Protein AF-0000000067929450 (afdb_homodimer)

Radius of gyration: 19.03 Å; Cα contacts (8 Å, |Δi|>4): 480; chains: 2; bounding box: 43×63×46 Å

Secondary structure (DSSP, 8-state):
---HHHHHHHHHHHHHHHHHHHHHHHHHHHIIIIIT---HHHHHHHHHHHHHHHHHHHHHHTSTT-S----HHHHHIIIIIIIHHH--SHHHHHHHHHHHHTT-HHHHHHHHHHHHHHHHHHHHHHHHHHHHHHHS----/---HHHHHHHHHHHHHHHHHHHHHHHHHHHIIIIIT---HHHHHHHHHHHHHHHHHHHHHHTSTT-S----HHHHHIIIIIIIHHH--HHHHHHHHHHHHHTT-HHHHHHHHHHHHHHHHHHHHHHHHHHHHHHHS----

Foldseek 3Di:
DPPPVNVVLQVCLQAVLLVQQQVVLVVLQCCCCVVVVDDSLVSQLVLLQVLLLQQLLLCLQCDPLHPDPDDSSNNSSNNNHNSVNNHDDVVLVVVLVVCVVVVNNVVSVVSNCCSVVSSVVSNVVSNVVNVVVSPPPPPD/DPPPVNVVLQVCLQAVLLVQQQVVLVVLQCCCCVVVVDDSLVSQLVLLQVLLLQQLLLCLQCDPLHPDPDDSSNNSSNNNHNSVNNHDDVVLVVVLVVCVVVVNNVVSVVSNCCSVVSSVVSNVVSNVVNVVVSPPPPPD

InterPro domains:
  IPR003691 Fluoride-specific ion channel FluC [MF_00454] (11-131)
  IPR003691 Fluoride-specific ion channel FluC [PF02537] (12-127)

Nearest PDB structures (foldseek):
  7kka-assembly1_B  TM=8.902E-01  e=7.478E-06  Escherichia coli
  6b2b-assembly1_B  TM=8.899E-01  e=1.166E-05  Escherichia coli
  7kk9-assembly1_A  TM=9.148E-01  e=3.450E-05  Escherichia coli
  6b2a-assembly1_B  TM=8.888E-01  e=3.126E-05  Escherichia coli
  5kom-assembly1_A  TM=8.713E-01  e=6.550E-05  Escherichia coli

pLDDT: mean 94.72, std 8.86, range [45.22, 98.94]

Sequence (280 aa):
MVDRQTAMRLYLAVGCGAAVGSLTRFLSGYVIVSLLGLNALWSTAFVNVVGSWVIMAFATMTGPDGRLMVSQAARNFVMAGFCGGLTTFSAMSLDTFLLLFQGDWPLAATYLISVVGLSLAAAWLGYLMASRLNRLPVERMVDRQTAMRLYLAVGCGAAVGSLTRFLSGYVIVSLLGLNALWSTAFVNVVGSWVIMAFATMTGPDGRLMVSQAARNFVMAGFCGGLTTFSAMSLDTFLLLFQGDWPLAATYLISVVGLSLAAAWLGYLMASRLNRLPVER

Solvent-accessible surface area (backbone atoms only — not comparable to full-atom values): 12926 Å² total; per-residue (Å²): 125,83,50,70,66,60,49,50,46,38,51,48,24,22,21,51,19,3,18,54,15,19,45,50,37,51,49,43,34,46,45,36,29,72,73,68,68,41,61,61,62,54,30,54,39,48,33,25,24,53,21,11,18,52,40,29,20,50,50,48,25,52,36,97,83,27,76,45,87,71,55,71,38,57,48,34,16,46,44,58,1,21,26,17,9,28,3,38,34,22,61,52,46,46,46,37,49,54,32,43,74,72,66,37,53,70,59,22,50,50,50,52,50,46,41,55,48,50,15,45,52,29,21,50,49,17,36,54,55,28,52,55,57,47,68,46,80,72,81,120,124,82,50,69,68,61,51,50,46,39,52,49,25,22,22,51,20,3,18,53,15,18,45,50,38,51,48,43,35,46,46,36,31,74,72,66,68,40,60,61,62,56,30,53,39,48,32,26,24,53,21,11,18,50,40,30,20,50,50,47,26,52,35,96,84,28,77,46,88,70,54,70,39,58,50,33,16,47,45,59,1,21,26,18,10,27,3,36,35,21,61,52,44,47,45,36,47,54,32,43,72,71,67,37,55,70,58,21,50,51,50,52,52,45,42,54,50,49,15,46,52,29,21,50,51,18,36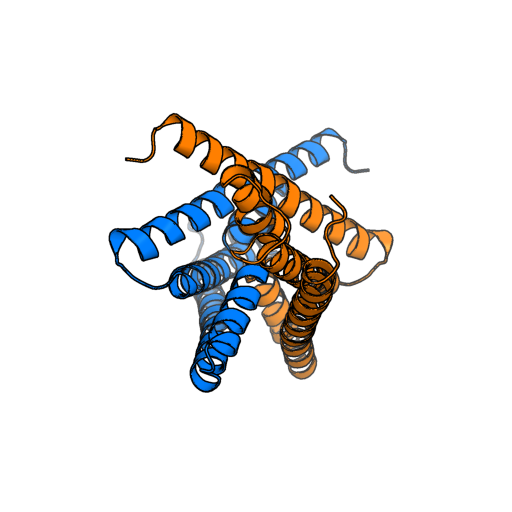,54,55,27,52,55,58,49,66,47,79,73,82,120

Organism: Mesorhizobium plurifarium (NCBI:txid69974)

Structure (mmCIF, N/CA/C/O backbone):
data_AF-0000000067929450-model_v1
#
loop_
_entity.id
_entity.type
_entity.pdbx_description
1 polymer 'Fluoride-specific ion channel FluC'
#
loop_
_atom_site.group_PDB
_atom_site.id
_atom_site.type_symbol
_atom_site.label_atom_id
_atom_site.label_alt_id
_atom_site.label_comp_id
_atom_site.label_asym_id
_atom_site.label_entity_id
_atom_site.label_seq_id
_atom_site.pdbx_PDB_ins_code
_atom_site.Cartn_x
_atom_site.Cartn_y
_atom_site.Cartn_z
_atom_site.occupancy
_atom_site.B_iso_or_equiv
_atom_site.auth_seq_id
_atom_site.auth_comp_id
_atom_site.auth_asym_id
_atom_site.auth_atom_id
_atom_site.pdbx_PDB_model_num
ATOM 1 N N . MET A 1 1 ? 21.547 12.203 18.219 1 47.47 1 MET A N 1
ATOM 2 C CA . MET A 1 1 ? 21.5 10.742 18.344 1 47.47 1 MET A CA 1
ATOM 3 C C . MET A 1 1 ? 20.156 10.297 18.906 1 47.47 1 MET A C 1
ATOM 5 O O . MET A 1 1 ? 19.781 10.695 20.016 1 47.47 1 MET A O 1
ATOM 9 N N . VAL A 1 2 ? 19.297 9.969 18.031 1 62.56 2 VAL A N 1
ATOM 10 C CA . VAL A 1 2 ? 18.016 9.617 18.625 1 62.56 2 VAL A CA 1
ATOM 11 C C . VAL A 1 2 ? 18.234 8.539 19.703 1 62.56 2 VAL A C 1
ATOM 13 O O . VAL A 1 2 ? 18.922 7.547 19.453 1 62.56 2 VAL A O 1
ATOM 16 N N . ASP A 1 3 ? 17.891 8.945 20.844 1 81.56 3 ASP A N 1
ATOM 17 C CA . ASP A 1 3 ? 18.062 8.023 21.953 1 81.56 3 ASP A CA 1
ATOM 18 C C . ASP A 1 3 ? 17.375 6.688 21.672 1 81.56 3 ASP A C 1
ATOM 20 O O . ASP A 1 3 ? 16.391 6.637 20.922 1 81.56 3 ASP A O 1
ATOM 24 N N . ARG A 1 4 ? 18 5.66 21.984 1 86.5 4 ARG A N 1
ATOM 25 C CA . ARG A 1 4 ? 17.609 4.281 21.734 1 86.5 4 ARG A CA 1
ATOM 26 C C . ARG A 1 4 ? 16.141 4.059 22.094 1 86.5 4 ARG A C 1
ATOM 28 O O . ARG A 1 4 ? 15.438 3.311 21.406 1 86.5 4 ARG A O 1
ATOM 35 N N . GLN A 1 5 ? 15.648 4.668 23.156 1 87.94 5 GLN A N 1
ATOM 36 C CA . GLN A 1 5 ? 14.273 4.484 23.625 1 87.94 5 GLN A CA 1
ATOM 37 C C . GLN A 1 5 ? 13.281 5.109 22.641 1 87.94 5 GLN A C 1
ATOM 39 O O . GLN A 1 5 ? 12.227 4.539 22.375 1 87.94 5 GLN A O 1
ATOM 44 N N . THR A 1 6 ? 13.602 6.281 22.172 1 86.31 6 THR A N 1
ATOM 45 C CA . THR A 1 6 ? 12.758 6.965 21.203 1 86.31 6 THR A CA 1
ATOM 46 C C . THR A 1 6 ? 12.688 6.172 19.906 1 86.31 6 THR A C 1
ATOM 48 O O . THR A 1 6 ? 11.609 6.047 19.312 1 86.31 6 THR A O 1
ATOM 51 N N . ALA A 1 7 ? 13.781 5.582 19.547 1 89.62 7 ALA A N 1
ATOM 52 C CA . ALA A 1 7 ? 13.828 4.773 18.328 1 89.62 7 ALA A CA 1
ATOM 53 C C . ALA A 1 7 ? 12.953 3.529 18.469 1 89.62 7 ALA A C 1
ATOM 55 O O . ALA A 1 7 ? 12.219 3.174 17.531 1 89.62 7 ALA A O 1
ATOM 56 N N . MET A 1 8 ? 13.062 2.906 19.594 1 92.75 8 MET A N 1
ATOM 57 C CA . MET A 1 8 ? 12.266 1.703 19.828 1 92.75 8 MET A CA 1
ATOM 58 C C . MET A 1 8 ? 10.781 2.021 19.812 1 92.75 8 MET A C 1
ATOM 60 O O . MET A 1 8 ? 9.984 1.247 19.281 1 92.75 8 MET A O 1
ATOM 64 N N . ARG A 1 9 ? 10.43 3.133 20.391 1 94.94 9 ARG A N 1
ATOM 65 C CA . ARG A 1 9 ? 9.023 3.541 20.391 1 94.94 9 ARG A CA 1
ATOM 66 C C . ARG A 1 9 ? 8.531 3.789 18.969 1 94.94 9 ARG A C 1
ATOM 68 O O . ARG A 1 9 ? 7.387 3.461 18.641 1 94.94 9 ARG A O 1
ATOM 75 N N . LEU A 1 10 ? 9.352 4.32 18.188 1 95.75 10 LEU A N 1
ATOM 76 C CA . LEU A 1 10 ? 9.008 4.598 16.797 1 95.75 10 LEU A CA 1
ATOM 77 C C . LEU A 1 10 ? 8.82 3.303 16.016 1 95.75 10 LEU A C 1
ATOM 79 O O . LEU A 1 10 ? 7.836 3.148 15.289 1 95.75 10 LEU A O 1
ATOM 83 N N . TYR A 1 11 ? 9.695 2.369 16.234 1 97.19 11 TYR A N 1
ATOM 84 C CA . TYR A 1 11 ? 9.617 1.095 15.523 1 97.19 11 TYR A CA 1
ATOM 85 C C . TYR A 1 11 ? 8.391 0.308 15.953 1 97.19 11 TYR A C 1
ATOM 87 O O . TYR A 1 11 ? 7.715 -0.31 15.125 1 97.19 11 TYR A O 1
ATOM 95 N N . LEU A 1 12 ? 8.148 0.376 17.219 1 97.88 12 LEU A N 1
ATOM 96 C CA . LEU A 1 12 ? 6.977 -0.32 17.734 1 97.88 12 LEU A CA 1
ATOM 97 C C . LEU A 1 12 ? 5.695 0.322 17.219 1 97.88 12 LEU A C 1
ATOM 99 O O . LEU A 1 12 ? 4.73 -0.378 16.906 1 97.88 12 LEU A O 1
ATOM 103 N N . ALA A 1 13 ? 5.648 1.604 17.172 1 98.44 13 ALA A N 1
ATOM 104 C CA . ALA A 1 13 ? 4.484 2.318 16.656 1 98.44 13 ALA A CA 1
ATOM 105 C C . ALA A 1 13 ? 4.223 1.96 15.195 1 98.44 13 ALA A C 1
ATOM 107 O O . ALA A 1 13 ? 3.09 1.649 14.82 1 98.44 13 ALA A O 1
ATOM 108 N N . VAL A 1 14 ? 5.289 1.931 14.398 1 98.62 14 VAL A N 1
ATOM 109 C CA . VAL A 1 14 ? 5.172 1.622 12.984 1 98.62 14 VAL A CA 1
ATOM 110 C C . VAL A 1 14 ? 4.719 0.176 12.805 1 98.62 14 VAL A C 1
ATOM 112 O O . VAL A 1 14 ? 3.773 -0.097 12.055 1 98.62 14 VAL A O 1
ATOM 115 N N . GLY A 1 15 ? 5.383 -0.716 13.523 1 98.69 15 GLY A N 1
ATOM 116 C CA . GLY A 1 15 ? 5.039 -2.125 13.406 1 98.69 15 GLY A CA 1
ATOM 117 C C . GLY A 1 15 ? 3.625 -2.434 13.859 1 98.69 15 GLY A C 1
ATOM 118 O O . GLY A 1 15 ? 2.9 -3.172 13.188 1 98.69 15 GLY A O 1
ATOM 119 N N . CYS A 1 16 ? 3.207 -1.905 14.984 1 98.56 16 CYS A N 1
ATOM 120 C CA . CYS A 1 16 ? 1.866 -2.127 15.516 1 98.56 16 CYS A CA 1
ATOM 121 C C . CYS A 1 16 ? 0.812 -1.51 14.602 1 98.56 16 CYS A C 1
ATOM 123 O O . CYS A 1 16 ? -0.208 -2.137 14.312 1 98.56 16 CYS A O 1
ATOM 125 N N . GLY A 1 17 ? 1.046 -0.304 14.195 1 98.81 17 GLY A N 1
ATOM 126 C CA . GLY A 1 17 ? 0.133 0.32 13.25 1 98.81 17 GLY A CA 1
ATOM 127 C C . GLY A 1 17 ? -0.046 -0.482 11.977 1 98.81 17 GLY A C 1
ATOM 128 O O . GLY A 1 17 ? -1.168 -0.644 11.492 1 98.81 17 GLY A O 1
ATOM 129 N N . ALA A 1 18 ? 1.038 -0.958 11.531 1 98.81 18 ALA A N 1
ATOM 130 C CA . ALA A 1 18 ? 1.011 -1.728 10.297 1 98.81 18 ALA A CA 1
ATOM 131 C C . ALA A 1 18 ? 0.228 -3.025 10.469 1 98.81 18 ALA A C 1
ATOM 133 O O . ALA A 1 18 ? -0.498 -3.447 9.57 1 98.81 18 ALA A O 1
ATOM 134 N N . ALA A 1 19 ? 0.458 -3.656 11.602 1 98.75 19 ALA A N 1
ATOM 135 C CA . ALA A 1 19 ? -0.291 -4.875 11.891 1 98.75 19 ALA A CA 1
ATOM 136 C C . ALA A 1 19 ? -1.793 -4.605 11.914 1 98.75 19 ALA A C 1
ATOM 138 O O . ALA A 1 19 ? -2.572 -5.336 11.305 1 98.75 19 ALA A O 1
ATOM 139 N N . VAL A 1 20 ? -2.199 -3.594 12.531 1 98.81 20 VAL A N 1
ATOM 140 C CA . VAL A 1 20 ? -3.611 -3.234 12.625 1 98.81 20 VAL A CA 1
ATOM 141 C C . VAL A 1 20 ? -4.145 -2.889 11.234 1 98.81 20 VAL A C 1
ATOM 143 O O . VAL A 1 20 ? -5.215 -3.357 10.836 1 98.81 20 VAL A O 1
ATOM 146 N N . GLY A 1 21 ? -3.4 -2.057 10.5 1 98.88 21 GLY A N 1
ATOM 147 C CA . GLY A 1 21 ? -3.807 -1.683 9.156 1 98.88 21 GLY A CA 1
ATOM 148 C C . GLY A 1 21 ? -3.947 -2.871 8.219 1 98.88 21 GLY A C 1
ATOM 149 O O . GLY A 1 21 ? -4.941 -2.988 7.5 1 98.88 21 GLY A O 1
ATOM 150 N N . SER A 1 22 ? -2.984 -3.721 8.289 1 98.81 22 SER A N 1
ATOM 151 C CA . SER A 1 22 ? -2.982 -4.875 7.398 1 98.81 22 SER A CA 1
ATOM 152 C C . SER A 1 22 ? -4.098 -5.852 7.75 1 98.81 22 SER A C 1
ATOM 154 O O . SER A 1 22 ? -4.684 -6.48 6.867 1 98.81 22 SER A O 1
ATOM 156 N N . LEU A 1 23 ? -4.332 -6.059 9.016 1 98.62 23 LEU A N 1
ATOM 157 C CA . LEU A 1 23 ? -5.422 -6.93 9.438 1 98.62 23 LEU A CA 1
ATOM 158 C C . LEU A 1 23 ? -6.773 -6.344 9.031 1 98.62 23 LEU A C 1
ATOM 160 O O . LEU A 1 23 ? -7.691 -7.082 8.672 1 98.62 23 LEU A O 1
ATOM 164 N N . THR A 1 24 ? -6.926 -5.031 9.102 1 98.69 24 THR A N 1
ATOM 165 C CA . THR A 1 24 ? -8.133 -4.371 8.609 1 98.69 24 THR A CA 1
ATOM 166 C C . THR A 1 24 ? -8.305 -4.602 7.113 1 98.69 24 THR A C 1
ATOM 168 O O . THR A 1 24 ? -9.406 -4.898 6.645 1 98.69 24 THR A O 1
ATOM 171 N N . ARG A 1 25 ? -7.223 -4.434 6.395 1 98.62 25 ARG A N 1
ATOM 172 C CA . ARG A 1 25 ? -7.254 -4.719 4.965 1 98.62 25 ARG A CA 1
ATOM 173 C C . ARG A 1 25 ? -7.664 -6.164 4.703 1 98.62 25 ARG A C 1
ATOM 175 O O . ARG A 1 25 ? -8.516 -6.43 3.848 1 98.62 25 ARG A O 1
ATOM 182 N N . PHE A 1 26 ? -7.086 -7.051 5.469 1 97.25 26 PHE A N 1
ATOM 183 C CA . PHE A 1 26 ? -7.371 -8.477 5.309 1 97.25 26 PHE A CA 1
ATOM 184 C C . PHE A 1 26 ? -8.836 -8.766 5.598 1 97.25 26 PHE A C 1
ATOM 186 O O . PHE A 1 26 ? -9.484 -9.5 4.852 1 97.25 26 PHE A O 1
ATOM 193 N N . LEU A 1 27 ? -9.336 -8.203 6.605 1 96.5 27 LEU A N 1
ATOM 194 C CA . LEU A 1 27 ? -10.727 -8.398 6.984 1 96.5 27 LEU A CA 1
ATOM 195 C C . LEU A 1 27 ? -11.664 -7.758 5.961 1 96.5 27 LEU A C 1
ATOM 197 O O . LEU A 1 27 ? -12.742 -8.281 5.684 1 96.5 27 LEU A O 1
ATOM 201 N N . SER A 1 28 ? -11.297 -6.578 5.434 1 97.31 28 SER A N 1
ATOM 202 C CA . SER A 1 28 ? -12.07 -5.965 4.359 1 97.31 28 SER A CA 1
ATOM 203 C C . SER A 1 28 ? -12.188 -6.898 3.16 1 97.31 28 SER A C 1
ATOM 205 O O . SER A 1 28 ? -13.25 -6.984 2.539 1 97.31 28 SER A O 1
ATOM 207 N N . GLY A 1 29 ? -11.078 -7.559 2.844 1 96.06 29 GLY A N 1
ATOM 208 C CA . GLY A 1 29 ? -11.109 -8.539 1.771 1 96.06 29 GLY A CA 1
ATOM 209 C C . GLY A 1 29 ? -12.07 -9.68 2.035 1 96.06 29 GLY A C 1
ATOM 210 O O . GLY A 1 29 ? -12.82 -10.094 1.144 1 96.06 29 GLY A O 1
ATOM 211 N N . TYR A 1 30 ? -12.008 -10.102 3.287 1 92.31 30 TYR A N 1
ATOM 212 C CA . TYR A 1 30 ? -12.914 -11.18 3.67 1 92.31 30 TYR A CA 1
ATOM 213 C C . TYR A 1 30 ? -14.367 -10.75 3.535 1 92.31 30 TYR A C 1
ATOM 215 O O . TYR A 1 30 ? -15.195 -11.484 2.992 1 92.31 30 TYR A O 1
ATOM 223 N N . VAL A 1 31 ? -14.734 -9.57 3.971 1 94.69 31 VAL A N 1
ATOM 224 C CA . VAL A 1 31 ? -16.109 -9.062 3.939 1 94.69 31 VAL A CA 1
ATOM 225 C C . VAL A 1 31 ? -16.547 -8.867 2.49 1 94.69 31 VAL A C 1
ATOM 227 O O . VAL A 1 31 ? -17.609 -9.328 2.094 1 94.69 31 VAL A O 1
ATOM 230 N N . ILE A 1 32 ? -15.773 -8.328 1.701 1 95.69 32 ILE A N 1
ATOM 231 C CA . ILE A 1 32 ? -16.141 -7.957 0.338 1 95.69 32 ILE A CA 1
ATOM 232 C C . ILE A 1 32 ? -16.25 -9.211 -0.526 1 95.69 32 ILE A C 1
ATOM 234 O O . ILE A 1 32 ? -17.188 -9.336 -1.322 1 95.69 32 ILE A O 1
ATOM 238 N N . VAL A 1 33 ? -15.367 -10.172 -0.319 1 93.31 33 VAL A N 1
ATOM 239 C CA . VAL A 1 33 ? -15.359 -11.367 -1.157 1 93.31 33 VAL A CA 1
ATOM 240 C C . VAL A 1 33 ? -16.359 -12.383 -0.614 1 93.31 33 VAL A C 1
ATOM 242 O O . VAL A 1 33 ? -17.25 -12.836 -1.34 1 93.31 33 VAL A O 1
ATOM 245 N N . SER A 1 34 ? -16.297 -12.711 0.663 1 92.69 34 SER A N 1
ATOM 246 C CA . SER A 1 34 ? -17.047 -13.828 1.216 1 92.69 34 SER A CA 1
ATOM 247 C C . SER A 1 34 ? -18.469 -13.398 1.585 1 92.69 34 SER A C 1
ATOM 249 O O . SER A 1 34 ? -19.422 -14.156 1.404 1 92.69 34 SER A O 1
ATOM 251 N N . LEU A 1 35 ? -18.672 -12.203 2.043 1 92.81 35 LEU A N 1
ATOM 252 C CA . LEU A 1 35 ? -20 -11.805 2.508 1 92.81 35 LEU A CA 1
ATOM 253 C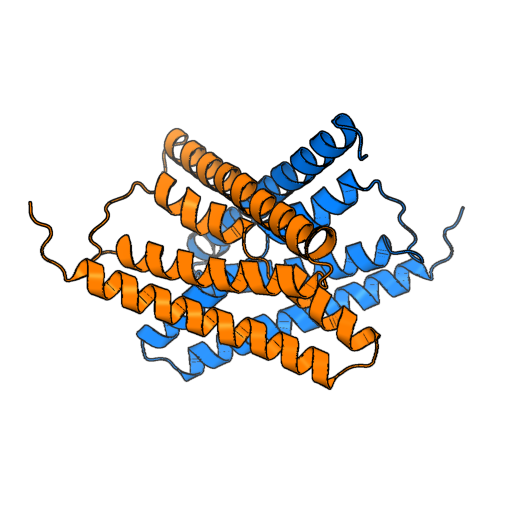 C . LEU A 1 35 ? -20.766 -11.094 1.399 1 92.81 35 LEU A C 1
ATOM 255 O O . LEU A 1 35 ? -21.969 -11.297 1.255 1 92.81 35 LEU A O 1
ATOM 259 N N . LEU A 1 36 ? -20.125 -10.336 0.584 1 94.62 36 LEU A N 1
ATOM 260 C CA . LEU A 1 36 ? -20.828 -9.57 -0.442 1 94.62 36 LEU A CA 1
ATOM 261 C C . LEU A 1 36 ? -20.719 -10.25 -1.802 1 94.62 36 LEU A C 1
ATOM 263 O O . LEU A 1 36 ? -21.406 -9.867 -2.754 1 94.62 36 LEU A O 1
ATOM 267 N N . GLY A 1 37 ? -19.797 -11.203 -1.958 1 93.69 37 GLY A N 1
ATOM 268 C CA . GLY A 1 37 ? -19.672 -11.984 -3.178 1 93.69 37 GLY A CA 1
ATOM 269 C C . GLY A 1 37 ? -19.031 -11.211 -4.312 1 93.69 37 GLY A C 1
ATOM 270 O O . GLY A 1 37 ? -19.312 -11.477 -5.484 1 93.69 37 GLY A O 1
ATOM 271 N N . LEU A 1 38 ? -18.203 -10.172 -3.939 1 93.56 38 LEU A N 1
ATOM 272 C CA . LEU A 1 38 ? -17.531 -9.352 -4.941 1 93.56 38 LEU A CA 1
ATOM 273 C C . LEU A 1 38 ? -16.109 -9.82 -5.176 1 93.56 38 LEU A C 1
ATOM 275 O O . LEU A 1 38 ? -15.57 -10.609 -4.391 1 93.56 38 LEU A O 1
ATOM 279 N N . ASN A 1 39 ? -15.562 -9.359 -6.227 1 93.19 39 ASN A N 1
ATOM 280 C CA . ASN A 1 39 ? -14.18 -9.68 -6.539 1 93.19 39 ASN A CA 1
ATOM 281 C C . ASN A 1 39 ? -13.211 -9 -5.57 1 93.19 39 ASN A C 1
ATOM 283 O O . ASN A 1 39 ? -13.5 -7.914 -5.062 1 93.19 39 ASN A O 1
ATOM 287 N N . ALA A 1 40 ? -12.07 -9.648 -5.391 1 93.62 40 ALA A N 1
ATOM 288 C CA . ALA A 1 40 ? -11.062 -9.164 -4.453 1 93.62 40 ALA A CA 1
ATOM 289 C C . ALA A 1 40 ? -10.531 -7.797 -4.875 1 93.62 40 ALA A C 1
ATOM 291 O O . ALA A 1 40 ? -10.055 -7.023 -4.039 1 93.62 40 ALA A O 1
ATOM 292 N N . LEU A 1 41 ? -10.562 -7.492 -6.195 1 96.5 41 LEU A N 1
ATOM 293 C CA . LEU A 1 41 ? -10.031 -6.223 -6.684 1 96.5 41 LEU A CA 1
ATOM 294 C C . LEU A 1 41 ? -10.812 -5.051 -6.098 1 96.5 41 LEU A C 1
ATOM 296 O O . LEU A 1 41 ? -10.266 -3.949 -5.957 1 96.5 41 LEU A O 1
ATOM 300 N N . TRP A 1 42 ? -12.055 -5.273 -5.668 1 96.88 42 TRP A N 1
ATOM 301 C CA . TRP A 1 42 ? -12.859 -4.227 -5.035 1 96.88 42 TRP A CA 1
ATOM 302 C C . TRP A 1 42 ? -12.344 -3.93 -3.629 1 96.88 42 TRP A C 1
ATOM 304 O O . TRP A 1 42 ? -12.438 -2.793 -3.158 1 96.88 42 TRP A O 1
ATOM 314 N N . SER A 1 43 ? -11.891 -4.98 -2.961 1 97.81 43 SER A N 1
ATOM 315 C CA . SER A 1 43 ? -11.32 -4.773 -1.634 1 97.81 43 SER A CA 1
ATOM 316 C C . SER A 1 43 ? -10.047 -3.938 -1.703 1 97.81 43 SER A C 1
ATOM 318 O O . SER A 1 43 ? -9.859 -3.02 -0.902 1 97.81 43 SER A O 1
ATOM 320 N N . THR A 1 44 ? -9.188 -4.258 -2.639 1 98.44 44 THR A N 1
ATOM 321 C CA . THR A 1 44 ? -7.957 -3.502 -2.844 1 98.44 44 THR A CA 1
ATOM 322 C C . THR A 1 44 ? -8.266 -2.041 -3.154 1 98.44 44 THR A C 1
ATOM 324 O O . THR A 1 44 ? -7.66 -1.137 -2.576 1 98.44 44 THR A O 1
ATOM 327 N N . ALA A 1 45 ? -9.227 -1.837 -4.031 1 98.56 45 ALA A N 1
ATOM 328 C CA . ALA A 1 45 ? -9.633 -0.48 -4.398 1 98.56 45 ALA A CA 1
ATOM 329 C C . ALA A 1 45 ? -10.172 0.275 -3.186 1 98.56 45 ALA A C 1
ATOM 331 O O . ALA A 1 45 ? -9.805 1.429 -2.951 1 98.56 45 ALA A O 1
ATOM 332 N N . PHE A 1 46 ? -10.953 -0.381 -2.422 1 98.69 46 PHE A N 1
ATOM 333 C CA . PHE A 1 46 ? -11.609 0.227 -1.271 1 98.69 46 PHE A CA 1
ATOM 334 C C . PHE A 1 46 ? -10.586 0.703 -0.251 1 98.69 46 PHE A C 1
ATOM 336 O O . PHE A 1 46 ? -10.617 1.855 0.185 1 98.69 46 PHE A O 1
ATOM 343 N N . VAL A 1 47 ? -9.641 -0.104 0.116 1 98.81 47 VAL A N 1
ATOM 344 C CA . VAL A 1 47 ? -8.703 0.238 1.183 1 98.81 47 VAL A CA 1
ATOM 345 C C . VAL A 1 47 ? -7.723 1.297 0.688 1 98.81 47 VAL A C 1
ATOM 347 O O . VAL A 1 47 ? -7.27 2.141 1.464 1 98.81 47 VAL A O 1
ATOM 350 N N . ASN A 1 48 ? -7.375 1.275 -0.593 1 98.94 48 ASN A N 1
ATOM 351 C CA . ASN A 1 48 ? -6.504 2.309 -1.146 1 98.94 48 ASN A CA 1
ATOM 352 C C . ASN A 1 48 ? -7.188 3.672 -1.153 1 98.94 48 ASN A C 1
ATOM 354 O O . ASN A 1 48 ? -6.566 4.684 -0.824 1 98.94 48 ASN A O 1
ATOM 358 N N . VAL A 1 49 ? -8.469 3.672 -1.477 1 98.88 49 VAL A N 1
ATOM 359 C CA . VAL A 1 49 ? -9.234 4.914 -1.499 1 98.88 49 VAL A CA 1
ATOM 360 C C . VAL A 1 49 ? -9.391 5.449 -0.077 1 98.88 49 VAL A C 1
ATOM 362 O O . VAL A 1 49 ? -9.078 6.609 0.196 1 98.88 49 VAL A O 1
ATOM 365 N N . VAL A 1 50 ? -9.805 4.629 0.83 1 98.88 50 VAL A N 1
ATOM 366 C CA . VAL A 1 50 ? -10.039 5.027 2.213 1 98.88 50 VAL A CA 1
ATOM 367 C C . VAL A 1 50 ? -8.727 5.449 2.863 1 98.88 50 VAL A C 1
ATOM 369 O O . VAL A 1 50 ? -8.672 6.465 3.562 1 98.88 50 VAL A O 1
ATOM 372 N N . GLY A 1 51 ? -7.68 4.648 2.639 1 98.88 51 GLY A N 1
ATOM 373 C CA . GLY A 1 51 ? -6.383 4.961 3.217 1 98.88 51 GLY A CA 1
ATOM 374 C C . GLY A 1 51 ? -5.809 6.273 2.721 1 98.88 51 GLY A C 1
ATOM 375 O O . GLY A 1 51 ? -5.16 7 3.477 1 98.88 51 GLY A O 1
ATOM 376 N N . SER A 1 52 ? -6.039 6.609 1.469 1 98.94 52 SER A N 1
ATOM 377 C CA . SER A 1 52 ? -5.562 7.871 0.915 1 98.94 52 SER A CA 1
ATOM 378 C C . SER A 1 52 ? -6.309 9.055 1.521 1 98.94 52 SER A C 1
ATOM 380 O O . SER A 1 52 ? -5.719 10.109 1.757 1 98.94 52 SER A O 1
ATOM 382 N N . TRP A 1 53 ? -7.586 8.859 1.767 1 98.94 53 TRP A N 1
ATOM 383 C CA . TRP A 1 53 ? -8.367 9.883 2.453 1 98.94 53 TRP A CA 1
ATOM 384 C C . TRP A 1 53 ? -7.844 10.109 3.867 1 98.94 53 TRP A C 1
ATOM 386 O O . TRP A 1 53 ? -7.609 11.25 4.273 1 98.94 53 TRP A O 1
ATOM 396 N N . VAL A 1 54 ? -7.637 9.062 4.641 1 98.88 54 VAL A N 1
ATOM 397 C CA . VAL A 1 54 ? -7.238 9.125 6.043 1 98.88 54 VAL A CA 1
ATOM 398 C C . VAL A 1 54 ? -5.863 9.773 6.164 1 98.88 54 VAL A C 1
ATOM 400 O O . VAL A 1 54 ? -5.656 10.656 7 1 98.88 54 VAL A O 1
ATOM 403 N N . ILE A 1 55 ? -4.926 9.344 5.312 1 98.81 55 ILE A N 1
ATOM 404 C CA . ILE A 1 55 ? -3.557 9.82 5.48 1 98.81 55 ILE A CA 1
ATOM 405 C C . ILE A 1 55 ? -3.488 11.312 5.188 1 98.81 55 ILE A C 1
ATOM 407 O O . ILE A 1 55 ? -2.777 12.055 5.867 1 98.81 55 ILE A O 1
ATOM 411 N N . MET A 1 56 ? -4.215 11.711 4.113 1 98.81 56 MET A N 1
ATOM 412 C CA . MET A 1 56 ? -4.16 13.125 3.748 1 98.81 56 MET A CA 1
ATOM 413 C C . MET A 1 56 ? -4.844 13.984 4.809 1 98.81 56 MET A C 1
ATOM 415 O O . MET A 1 56 ? -4.344 15.055 5.156 1 98.81 56 MET A O 1
ATOM 419 N N . ALA A 1 57 ? -5.949 13.547 5.355 1 98.62 57 ALA A N 1
ATOM 420 C CA . ALA A 1 57 ? -6.641 14.273 6.418 1 98.62 57 ALA A CA 1
ATOM 421 C C . ALA A 1 57 ? -5.762 14.383 7.66 1 98.62 57 ALA A C 1
ATOM 423 O O . ALA A 1 57 ? -5.621 15.469 8.227 1 98.62 57 ALA A O 1
ATOM 424 N N . PHE A 1 58 ? -5.168 13.305 8.047 1 98.62 58 PHE A N 1
ATOM 425 C CA . PHE A 1 58 ? -4.355 13.281 9.258 1 98.62 58 PHE A CA 1
ATOM 426 C C . PHE A 1 58 ? -3.088 14.102 9.07 1 98.62 58 PHE A C 1
ATOM 428 O O . PHE A 1 58 ? -2.676 14.828 9.984 1 98.62 58 PHE A O 1
ATOM 435 N N . ALA A 1 59 ? -2.41 13.961 7.926 1 97.75 59 ALA A N 1
ATOM 436 C CA . ALA A 1 59 ? -1.22 14.758 7.625 1 97.75 59 ALA A CA 1
ATOM 437 C C . ALA A 1 59 ? -1.525 16.25 7.688 1 97.75 59 ALA A C 1
ATOM 439 O O . ALA A 1 59 ? -0.73 17.031 8.219 1 97.75 59 ALA A O 1
ATOM 440 N N . THR A 1 60 ? -2.697 16.562 7.105 1 97.25 60 THR A N 1
ATOM 441 C CA . THR A 1 60 ? -3.098 17.969 7.086 1 97.25 60 THR A CA 1
ATOM 442 C C . THR A 1 60 ? -3.379 18.469 8.5 1 97.25 60 THR A C 1
ATOM 444 O O . THR A 1 60 ? -2.965 19.578 8.867 1 97.25 60 THR A O 1
ATOM 447 N N . MET A 1 61 ? -4.027 17.688 9.352 1 97.25 61 MET A N 1
ATOM 448 C CA . MET A 1 61 ? -4.418 18.094 10.703 1 97.25 61 MET A CA 1
ATOM 449 C C . MET A 1 61 ? -3.207 18.125 11.625 1 97.25 61 MET A C 1
ATOM 451 O O . MET A 1 61 ? -3.213 18.844 12.633 1 97.25 61 MET A O 1
ATOM 455 N N . THR A 1 62 ? -2.15 17.375 11.336 1 96.5 62 THR A N 1
ATOM 456 C CA . THR A 1 62 ? -1.016 17.266 12.242 1 96.5 62 THR A CA 1
ATOM 457 C C . THR A 1 62 ? 0.206 17.984 11.68 1 96.5 62 THR A C 1
ATOM 459 O O . THR A 1 62 ? 1.313 17.844 12.203 1 96.5 62 THR A O 1
ATOM 462 N N . GLY A 1 63 ? 0.053 18.672 10.508 1 92.44 63 GLY A N 1
ATOM 463 C CA . GLY A 1 63 ? 1.128 19.469 9.922 1 92.44 63 GLY A CA 1
ATOM 464 C C . GLY A 1 63 ? 1.459 20.703 10.719 1 92.44 63 GLY A C 1
ATOM 465 O O . GLY A 1 63 ? 0.896 20.922 11.797 1 92.44 63 GLY A O 1
ATOM 466 N N . PRO A 1 64 ? 2.457 21.484 10.328 1 86.44 64 PRO A N 1
ATOM 467 C CA . PRO A 1 64 ? 2.912 22.672 11.062 1 86.44 64 PRO A CA 1
ATOM 468 C C . PRO A 1 64 ? 1.778 23.641 11.383 1 86.44 64 PRO A C 1
ATOM 470 O O . PRO A 1 64 ? 1.763 24.25 12.461 1 86.44 64 PRO A O 1
ATOM 473 N N . ASP A 1 65 ? 0.776 23.812 10.555 1 84.69 65 ASP A N 1
ATOM 474 C CA . ASP A 1 65 ? -0.326 24.75 10.75 1 84.69 65 ASP A CA 1
ATOM 475 C C . ASP A 1 65 ? -1.593 24.016 11.195 1 84.69 65 ASP A C 1
ATOM 477 O O . ASP A 1 65 ? -2.688 24.594 11.148 1 84.69 65 ASP A O 1
ATOM 481 N N . GLY A 1 66 ? -1.409 22.766 11.594 1 89.12 66 GLY A N 1
ATOM 482 C CA . GLY A 1 66 ? -2.568 21.969 11.945 1 89.12 66 GLY A CA 1
ATOM 483 C C . GLY A 1 66 ? -2.992 22.141 13.391 1 89.12 66 GLY A C 1
ATOM 484 O O . GLY A 1 66 ? -2.215 22.625 14.219 1 89.12 66 GLY A O 1
ATOM 485 N N . ARG A 1 67 ? -4.164 21.703 13.711 1 91.31 67 ARG A N 1
ATOM 486 C CA . ARG A 1 67 ? -4.738 21.922 15.031 1 91.31 67 ARG A CA 1
ATOM 487 C C . ARG A 1 67 ? -4.367 20.797 15.992 1 91.31 67 ARG A C 1
ATOM 489 O O . ARG A 1 67 ? -4.504 20.938 17.203 1 91.31 67 ARG A O 1
ATOM 496 N N . LEU A 1 68 ? -3.957 19.672 15.438 1 92.38 68 LEU A N 1
ATOM 497 C CA . LEU A 1 68 ? -3.645 18.5 16.266 1 92.38 68 LEU A CA 1
ATOM 498 C C . LEU A 1 68 ? -2.139 18.375 16.469 1 92.38 68 LEU A C 1
ATOM 500 O O . LEU A 1 68 ? -1.384 18.266 15.508 1 92.38 68 LEU A O 1
ATOM 504 N N . MET A 1 69 ? -1.765 18.438 17.734 1 92.44 69 MET A N 1
ATOM 505 C CA . MET A 1 69 ? -0.375 18.172 18.094 1 92.44 69 MET A CA 1
ATOM 506 C C . MET A 1 69 ? -0.213 16.75 18.609 1 92.44 69 MET A C 1
ATOM 508 O O . MET A 1 69 ? -0.78 16.391 19.641 1 92.44 69 MET A O 1
ATOM 512 N N . VAL A 1 70 ? 0.51 15.977 17.797 1 95 70 VAL A N 1
ATOM 513 C CA . VAL A 1 70 ? 0.688 14.586 18.188 1 95 70 VAL A CA 1
ATOM 514 C C . VAL A 1 70 ? 2.178 14.258 18.25 1 95 70 VAL A C 1
ATOM 516 O O . VAL A 1 70 ? 2.998 14.922 17.609 1 95 70 VAL A O 1
ATOM 519 N N . SER A 1 71 ? 2.488 13.25 19.094 1 95.06 71 SER A N 1
ATOM 520 C CA . SER A 1 71 ? 3.873 12.805 19.203 1 95.06 71 SER A CA 1
ATOM 521 C C . SER A 1 71 ? 4.352 12.18 17.891 1 95.06 71 SER A C 1
ATOM 523 O O . SER A 1 71 ? 3.537 11.789 17.047 1 95.06 71 SER A O 1
ATOM 525 N N . GLN A 1 72 ? 5.613 12.07 17.719 1 94.75 72 GLN A N 1
ATOM 526 C CA . GLN A 1 72 ? 6.199 11.43 16.547 1 94.75 72 GLN A CA 1
ATOM 527 C C . GLN A 1 72 ? 5.758 9.969 16.438 1 94.75 72 GLN A C 1
ATOM 529 O O . GLN A 1 72 ? 5.484 9.477 15.344 1 94.75 72 GLN A O 1
ATOM 534 N N . ALA A 1 73 ? 5.707 9.312 17.562 1 96.19 73 ALA A N 1
ATOM 535 C CA . ALA A 1 73 ? 5.297 7.91 17.594 1 96.19 73 ALA A CA 1
ATOM 536 C C . ALA A 1 73 ? 3.852 7.754 17.125 1 96.19 73 ALA A C 1
ATOM 538 O O . ALA A 1 73 ? 3.539 6.855 16.344 1 96.19 73 ALA A O 1
ATOM 539 N N . ALA A 1 74 ? 3.014 8.625 17.594 1 96.94 74 ALA A N 1
ATOM 540 C CA . ALA A 1 74 ? 1.604 8.562 17.219 1 96.94 74 ALA A CA 1
ATO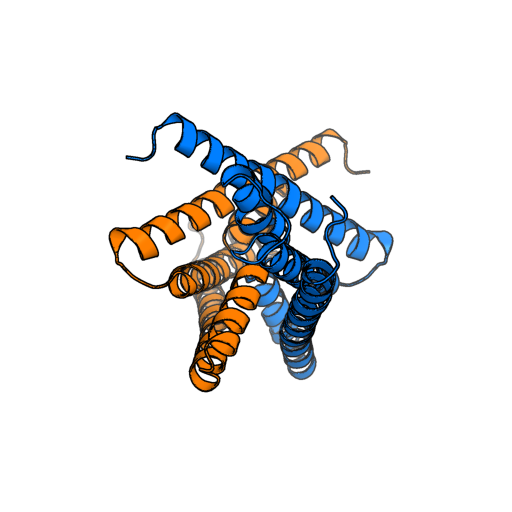M 541 C C . ALA A 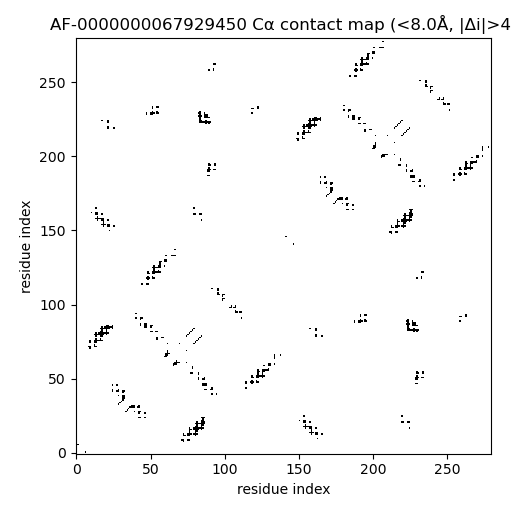1 74 ? 1.422 8.859 15.734 1 96.94 74 ALA A C 1
ATOM 543 O O . ALA A 1 74 ? 0.616 8.219 15.062 1 96.94 74 ALA A O 1
ATOM 544 N N . ARG A 1 75 ? 2.131 9.859 15.281 1 97.62 75 ARG A N 1
ATOM 545 C CA . ARG A 1 75 ? 2.045 10.219 13.867 1 97.62 75 ARG A CA 1
ATOM 546 C C . ARG A 1 75 ? 2.512 9.07 12.977 1 97.62 75 ARG A C 1
ATOM 548 O O . ARG A 1 75 ? 1.873 8.758 11.969 1 97.62 75 ARG A O 1
ATOM 555 N N . ASN A 1 76 ? 3.588 8.422 13.391 1 97.44 76 ASN A N 1
ATOM 556 C CA . ASN A 1 76 ? 4.113 7.316 12.594 1 97.44 76 ASN A CA 1
ATOM 557 C C . ASN A 1 76 ? 3.246 6.066 12.734 1 97.44 76 ASN A C 1
ATOM 559 O O . ASN A 1 76 ? 3.131 5.281 11.789 1 97.44 76 ASN A O 1
ATOM 563 N N . PHE A 1 77 ? 2.592 5.883 13.883 1 98.62 77 PHE A N 1
ATOM 564 C CA . PHE A 1 77 ? 1.627 4.801 14.031 1 98.62 77 PHE A CA 1
ATOM 565 C C . PHE A 1 77 ? 0.528 4.91 12.977 1 98.62 77 PHE A C 1
ATOM 567 O O . PHE A 1 77 ? 0.183 3.92 12.328 1 98.62 77 PHE A O 1
ATOM 574 N N . VAL A 1 78 ? 0.019 6.094 12.781 1 98.69 78 VAL A N 1
ATOM 575 C CA . VAL A 1 78 ? -1.128 6.281 11.898 1 98.69 78 VAL A CA 1
ATOM 576 C C . VAL A 1 78 ? -0.661 6.316 10.445 1 98.69 78 VAL A C 1
ATOM 578 O O . VAL A 1 78 ? -1.181 5.582 9.602 1 98.69 78 VAL A O 1
ATOM 581 N N . MET A 1 79 ? 0.355 7.133 10.117 1 98.31 79 MET A N 1
ATOM 582 C CA . MET A 1 79 ? 0.732 7.406 8.734 1 98.31 79 MET A CA 1
ATOM 583 C C . MET A 1 79 ? 1.593 6.277 8.18 1 98.31 79 MET A C 1
ATOM 585 O O . MET A 1 79 ? 1.146 5.52 7.312 1 98.31 79 MET A O 1
ATOM 589 N N . ALA A 1 80 ? 2.787 6.031 8.781 1 97.81 80 ALA A N 1
ATOM 590 C CA . ALA A 1 80 ? 3.703 5.012 8.281 1 97.81 80 ALA A CA 1
ATOM 591 C C . ALA A 1 80 ? 3.188 3.609 8.594 1 97.81 80 ALA A C 1
ATOM 593 O O . ALA A 1 80 ? 3.422 2.668 7.832 1 97.81 80 ALA A O 1
ATOM 594 N N . GLY A 1 81 ? 2.486 3.49 9.742 1 98.62 81 GLY A N 1
ATOM 595 C CA . GLY A 1 81 ? 2.006 2.191 10.188 1 98.62 81 GLY A CA 1
ATOM 596 C C . GLY A 1 81 ? 0.629 1.849 9.648 1 98.62 81 GLY A C 1
ATOM 597 O O . GLY A 1 81 ? 0.507 1.169 8.625 1 98.62 81 GLY A O 1
ATOM 598 N N . PHE A 1 82 ? -0.402 2.447 10.195 1 98.94 82 PHE A N 1
ATOM 599 C CA . PHE A 1 82 ? -1.783 2.066 9.93 1 98.94 82 PHE A CA 1
ATOM 600 C C . PHE A 1 82 ? -2.127 2.289 8.461 1 98.94 82 PHE A C 1
ATOM 602 O O . PHE A 1 82 ? -2.586 1.368 7.777 1 98.94 82 PHE A O 1
ATOM 609 N N . CYS A 1 83 ? -1.915 3.498 7.934 1 98.88 83 CYS A N 1
ATOM 610 C CA . CYS A 1 83 ? -2.242 3.781 6.539 1 98.88 83 CYS A CA 1
ATOM 611 C C . CYS A 1 83 ? -1.376 2.955 5.598 1 98.88 83 CYS A C 1
ATOM 613 O O . CYS A 1 83 ? -1.856 2.467 4.574 1 98.88 83 CYS A O 1
ATOM 615 N N . GLY A 1 84 ? -0.101 2.779 5.977 1 98.5 84 GLY A N 1
ATOM 616 C CA . GLY A 1 84 ? 0.778 1.928 5.191 1 98.5 84 GLY A CA 1
ATOM 617 C C . GLY A 1 84 ? 0.336 0.477 5.168 1 98.5 84 GLY A C 1
ATOM 618 O O . GLY A 1 84 ? 0.456 -0.196 4.141 1 98.5 84 GLY A O 1
ATOM 619 N N . GLY A 1 85 ? -0.126 -0.003 6.234 1 98.69 85 GLY A N 1
ATOM 620 C CA . GLY A 1 85 ? -0.623 -1.368 6.309 1 98.69 85 GLY A CA 1
ATOM 621 C C . GLY A 1 85 ? -1.982 -1.545 5.656 1 98.69 85 GLY A C 1
ATOM 622 O O . GLY A 1 85 ? -2.291 -2.615 5.133 1 98.69 85 GLY A O 1
ATOM 623 N N . LEU A 1 86 ? -2.752 -0.543 5.723 1 98.88 86 LEU A N 1
ATOM 624 C CA . LEU A 1 86 ? -4.102 -0.575 5.168 1 98.88 86 LEU A CA 1
ATOM 625 C C . LEU A 1 86 ? -4.062 -0.547 3.646 1 98.88 86 LEU A C 1
ATOM 627 O O . LEU A 1 86 ? -4.824 -1.26 2.988 1 98.88 86 LEU A O 1
ATOM 631 N N . THR A 1 87 ? -3.225 0.302 3.055 1 98.94 87 THR A N 1
ATOM 632 C CA . THR A 1 87 ? -3.174 0.458 1.604 1 98.94 87 THR A CA 1
ATOM 633 C C . THR A 1 87 ? -2.094 -0.436 1.002 1 98.94 87 THR A C 1
ATOM 635 O O . THR A 1 87 ? -1.2 -0.903 1.711 1 98.94 87 THR A O 1
ATOM 638 N N . THR A 1 88 ? -2.191 -0.726 -0.217 1 98.75 88 THR A N 1
ATOM 639 C CA . THR A 1 88 ? -1.231 -1.622 -0.851 1 98.75 88 THR A CA 1
ATOM 640 C C . THR A 1 88 ? -1.104 -1.313 -2.34 1 98.75 88 THR A C 1
ATOM 642 O O . THR A 1 88 ? -2.109 -1.229 -3.049 1 98.75 88 THR A O 1
ATOM 645 N N . PHE A 1 89 ? 0.103 -1.184 -2.742 1 98.81 89 PHE A N 1
ATOM 646 C CA . PHE A 1 89 ? 0.404 -0.926 -4.145 1 98.81 89 PHE A CA 1
ATOM 647 C C . PHE A 1 89 ? 0.65 -2.23 -4.895 1 98.81 89 PHE A C 1
ATOM 649 O O . PHE A 1 89 ? 0.26 -2.369 -6.059 1 98.81 89 PHE A O 1
ATOM 656 N N . SER A 1 90 ? 1.237 -3.211 -4.281 1 98.81 90 SER A N 1
ATOM 657 C CA . SER A 1 90 ? 1.575 -4.488 -4.902 1 98.81 90 SER A CA 1
ATOM 658 C C . SER A 1 90 ? 0.32 -5.27 -5.277 1 98.81 90 SER A C 1
ATOM 660 O O . SER A 1 90 ? 0.263 -5.887 -6.34 1 98.81 90 SER A O 1
ATOM 662 N N . ALA A 1 91 ? -0.729 -5.242 -4.348 1 98.5 91 ALA A N 1
ATOM 663 C CA . ALA A 1 91 ? -1.977 -5.93 -4.668 1 98.5 91 ALA A CA 1
ATOM 664 C C . ALA A 1 91 ? -2.666 -5.281 -5.867 1 98.5 91 ALA A C 1
ATOM 666 O O . ALA A 1 91 ? -3.26 -5.973 -6.695 1 98.5 91 ALA A O 1
ATOM 667 N N . MET A 1 92 ? -2.621 -3.947 -5.93 1 98.38 92 MET A N 1
ATOM 668 C CA . MET A 1 92 ? -3.176 -3.275 -7.102 1 98.38 92 MET A CA 1
AT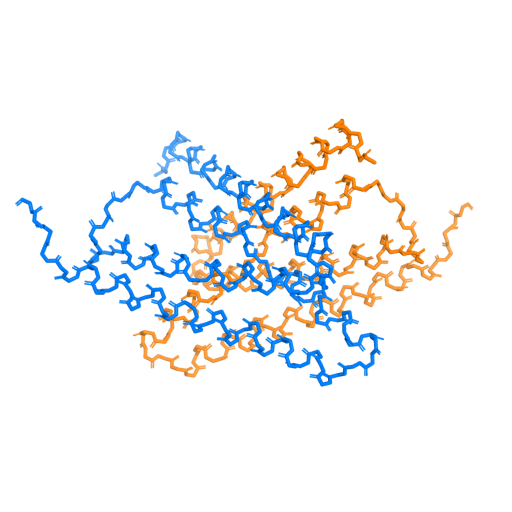OM 669 C C . MET A 1 92 ? -2.459 -3.717 -8.367 1 98.38 92 MET A C 1
ATOM 671 O O . MET A 1 92 ? -3.096 -3.949 -9.398 1 98.38 92 MET A O 1
ATOM 675 N N . SER A 1 93 ? -1.134 -3.861 -8.312 1 98.69 93 SER A N 1
ATOM 676 C CA . SER A 1 93 ? -0.353 -4.34 -9.445 1 98.69 93 SER A CA 1
ATOM 677 C C . SER A 1 93 ? -0.757 -5.758 -9.836 1 98.69 93 SER A C 1
ATOM 679 O O . SER A 1 93 ? -0.947 -6.051 -11.023 1 98.69 93 SER A O 1
ATOM 681 N N . LEU A 1 94 ? -0.906 -6.609 -8.836 1 97.88 94 LEU A N 1
ATOM 682 C CA . LEU A 1 94 ? -1.318 -7.988 -9.07 1 97.88 94 LEU A CA 1
ATOM 683 C C . LEU A 1 94 ? -2.701 -8.039 -9.719 1 97.88 94 LEU A C 1
ATOM 685 O O . LEU A 1 94 ? -2.908 -8.758 -10.695 1 97.88 94 LEU A O 1
ATOM 689 N N . ASP A 1 95 ? -3.654 -7.273 -9.148 1 98 95 ASP A N 1
ATOM 690 C CA . ASP A 1 95 ? -5.012 -7.211 -9.688 1 98 95 ASP A CA 1
ATOM 691 C C . ASP A 1 95 ? -5.004 -6.797 -11.156 1 98 95 ASP A C 1
ATOM 693 O O . ASP A 1 95 ? -5.73 -7.367 -11.969 1 98 95 ASP A O 1
ATOM 697 N N . THR A 1 96 ? -4.207 -5.777 -11.445 1 98.25 96 THR A N 1
ATOM 698 C CA . THR A 1 96 ? -4.105 -5.277 -12.812 1 98.25 96 THR A CA 1
ATOM 699 C C . THR A 1 96 ? -3.65 -6.387 -13.766 1 98.25 96 THR A C 1
ATOM 701 O O . THR A 1 96 ? -4.246 -6.586 -14.82 1 98.25 96 THR A O 1
ATOM 704 N N . PHE A 1 97 ? -2.725 -7.195 -13.383 1 97.12 97 PHE A N 1
ATOM 705 C CA . PHE A 1 97 ? -2.193 -8.242 -14.25 1 97.12 97 PHE A CA 1
ATOM 706 C C . PHE A 1 97 ? -3.156 -9.422 -14.328 1 97.12 97 PHE A C 1
ATOM 708 O O . PHE A 1 97 ? -3.26 -10.078 -15.359 1 97.12 97 PHE A O 1
ATOM 715 N N . LEU A 1 98 ? -3.881 -9.672 -13.219 1 95.38 98 LEU A N 1
ATOM 716 C CA . LEU A 1 98 ? -4.879 -10.734 -13.273 1 95.38 98 LEU A CA 1
ATOM 717 C C . LEU A 1 98 ? -5.934 -10.438 -14.328 1 95.38 98 LEU A C 1
ATOM 719 O O . LEU A 1 98 ? -6.332 -11.328 -15.086 1 95.38 98 LEU A O 1
ATOM 723 N N . LEU A 1 99 ? -6.371 -9.219 -14.43 1 97.06 99 LEU A N 1
ATOM 724 C CA . LEU A 1 99 ? -7.332 -8.797 -15.445 1 97.06 99 LEU A CA 1
ATOM 725 C C . LEU A 1 99 ? -6.711 -8.867 -16.828 1 97.06 99 LEU A C 1
ATOM 727 O O . LEU A 1 99 ? -7.363 -9.289 -17.797 1 97.06 99 LEU A O 1
ATOM 731 N N . LEU A 1 100 ? -5.43 -8.516 -16.938 1 96.25 100 LEU A N 1
ATOM 732 C CA . LEU A 1 100 ? -4.734 -8.555 -18.219 1 96.25 100 LEU A CA 1
ATOM 733 C C . LEU A 1 100 ? -4.598 -9.992 -18.719 1 96.25 100 LEU A C 1
ATOM 735 O O . LEU A 1 100 ? -4.789 -10.258 -19.906 1 96.25 100 LEU A O 1
ATOM 739 N N . PHE A 1 101 ? -4.32 -10.883 -17.797 1 94.62 101 PHE A N 1
ATOM 740 C CA . PHE A 1 101 ? -4.141 -12.289 -18.156 1 94.62 101 PHE A CA 1
ATOM 741 C C . PHE A 1 101 ? -5.469 -12.914 -18.562 1 94.62 101 PHE A C 1
ATOM 743 O O . PHE A 1 101 ? -5.496 -13.859 -19.359 1 94.62 101 PHE A O 1
ATOM 750 N N . GLN A 1 102 ? -6.531 -12.391 -18.094 1 95.38 102 GLN A N 1
ATOM 751 C CA . GLN A 1 102 ? -7.859 -12.859 -18.469 1 95.38 102 GLN A CA 1
ATOM 752 C C . GLN A 1 102 ? -8.266 -12.312 -19.844 1 95.38 102 GLN A C 1
ATOM 754 O O . GLN A 1 102 ? -9.32 -12.672 -20.375 1 95.38 102 GLN A O 1
ATOM 759 N N . GLY A 1 103 ? -7.473 -11.422 -20.406 1 95.38 103 GLY A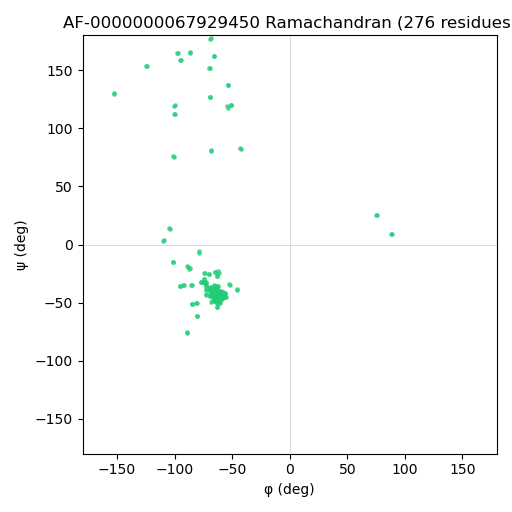 N 1
ATOM 760 C CA . GLY A 1 103 ? -7.711 -10.891 -21.75 1 95.38 103 GLY A CA 1
ATOM 761 C C . GLY A 1 103 ? -8.602 -9.664 -21.75 1 95.38 103 GLY A C 1
ATOM 762 O O . GLY A 1 103 ? -9.008 -9.195 -22.812 1 95.38 103 GLY A O 1
ATOM 763 N N . ASP A 1 104 ? -8.891 -9.133 -20.641 1 95.25 104 ASP A N 1
ATOM 764 C CA . ASP A 1 104 ? -9.781 -7.98 -20.547 1 95.25 104 ASP A CA 1
ATOM 765 C C . ASP A 1 104 ? -8.984 -6.691 -20.359 1 95.25 104 ASP A C 1
ATOM 767 O O . ASP A 1 104 ? -9.055 -6.066 -19.297 1 95.25 104 ASP A O 1
ATOM 771 N N . TRP A 1 105 ? -8.398 -6.203 -21.375 1 96.12 105 TRP A N 1
ATOM 772 C CA . TRP A 1 105 ? -7.5 -5.055 -21.328 1 96.12 105 TRP A CA 1
ATOM 773 C C . TRP A 1 105 ? -8.25 -3.789 -20.938 1 96.12 105 TRP A C 1
ATOM 775 O O . TRP A 1 105 ? -7.777 -3.006 -20.109 1 96.12 105 TRP A O 1
ATOM 785 N N . PRO A 1 106 ? -9.508 -3.609 -21.5 1 97.12 106 PRO A N 1
ATOM 786 C CA . PRO A 1 106 ? -10.227 -2.396 -21.109 1 97.12 106 PRO A CA 1
ATOM 787 C C . PRO A 1 106 ? -10.578 -2.381 -19.625 1 97.12 106 PRO A C 1
ATOM 789 O O . PRO A 1 106 ? -10.516 -1.331 -18.984 1 97.12 106 PRO A O 1
ATOM 792 N N . LEU A 1 107 ? -10.906 -3.551 -19.109 1 96.5 107 LEU A N 1
ATOM 793 C CA . LEU A 1 107 ? -11.25 -3.627 -17.703 1 96.5 107 LEU A CA 1
ATOM 794 C C . LEU A 1 107 ? -10.016 -3.393 -16.828 1 96.5 107 LEU A C 1
ATOM 796 O O . LEU A 1 107 ? -10.109 -2.766 -15.773 1 96.5 107 LEU A O 1
ATOM 800 N N . ALA A 1 108 ? -8.859 -3.914 -17.234 1 98.06 108 ALA A N 1
ATOM 801 C CA . ALA A 1 108 ? -7.613 -3.68 -16.516 1 98.06 108 ALA A CA 1
ATOM 802 C C . ALA A 1 108 ? -7.285 -2.191 -16.438 1 98.06 108 ALA A C 1
ATOM 804 O O . ALA A 1 108 ? -6.945 -1.671 -15.383 1 98.06 108 ALA A O 1
ATOM 805 N N . ALA A 1 109 ? -7.422 -1.553 -17.594 1 97.88 109 ALA A N 1
ATOM 806 C CA . ALA A 1 109 ? -7.148 -0.12 -17.656 1 97.88 109 ALA A CA 1
ATOM 807 C C . ALA A 1 109 ? -8.133 0.667 -16.797 1 97.88 109 ALA A C 1
ATOM 809 O O . ALA A 1 109 ? -7.746 1.594 -16.078 1 97.88 109 ALA A O 1
ATOM 810 N N . THR A 1 110 ? -9.414 0.352 -16.906 1 97.94 110 THR A N 1
ATOM 811 C CA . THR A 1 110 ? -10.445 1.034 -16.141 1 97.94 110 THR A CA 1
ATOM 812 C C . THR A 1 110 ? -10.219 0.842 -14.641 1 97.94 110 THR A C 1
ATOM 814 O O . THR A 1 110 ? -10.352 1.787 -13.867 1 97.94 110 THR A O 1
ATOM 817 N N . TYR A 1 111 ? -9.852 -0.341 -14.195 1 98.25 111 TYR A N 1
ATOM 818 C CA . TYR A 1 111 ? -9.562 -0.639 -12.797 1 98.25 111 TYR A CA 1
ATOM 819 C C . TYR A 1 111 ? -8.406 0.206 -12.289 1 98.25 111 TYR A C 1
ATOM 821 O O . TYR A 1 111 ? -8.523 0.89 -11.273 1 98.25 111 TYR A O 1
ATOM 829 N N . LEU A 1 112 ? -7.328 0.159 -13.086 1 98.5 112 LEU A N 1
ATOM 830 C CA . LEU A 1 112 ? -6.113 0.873 -12.703 1 98.5 112 LEU A CA 1
ATOM 831 C C . LEU A 1 112 ? -6.379 2.371 -12.586 1 98.5 112 LEU A C 1
ATOM 833 O O . LEU A 1 112 ? -6.039 2.99 -11.578 1 98.5 112 LEU A O 1
ATOM 837 N N . ILE A 1 113 ? -7.004 2.93 -13.578 1 98.12 113 ILE A N 1
ATOM 838 C CA . ILE A 1 113 ? -7.27 4.363 -13.633 1 98.12 113 ILE A CA 1
ATOM 839 C C . ILE A 1 113 ? -8.25 4.75 -12.523 1 98.12 113 ILE A C 1
ATOM 841 O O . ILE A 1 113 ? -8.094 5.801 -11.898 1 98.12 113 ILE A O 1
ATOM 845 N N . SER A 1 114 ? -9.227 3.92 -12.297 1 98.56 114 SER A N 1
ATOM 846 C CA . SER A 1 114 ? -10.227 4.223 -11.273 1 98.56 114 SER A CA 1
ATOM 847 C C . SER A 1 114 ? -9.617 4.188 -9.875 1 98.56 114 SER A C 1
ATOM 849 O O . SER A 1 114 ? -9.891 5.059 -9.047 1 98.56 114 SER A O 1
ATOM 851 N N . VAL A 1 115 ? -8.789 3.209 -9.609 1 98.75 115 VAL A N 1
ATOM 852 C CA . VAL A 1 115 ? -8.195 3.096 -8.281 1 98.75 115 VAL A CA 1
ATOM 853 C C . VAL A 1 115 ? -7.285 4.293 -8.016 1 98.75 115 VAL A C 1
ATOM 855 O O . VAL A 1 115 ? -7.363 4.918 -6.953 1 98.75 115 VAL A O 1
ATOM 858 N N . VAL A 1 116 ? -6.434 4.641 -8.984 1 98.69 116 VAL A N 1
ATOM 859 C CA . VAL A 1 116 ? -5.527 5.773 -8.844 1 98.69 116 VAL A CA 1
ATOM 860 C C . VAL A 1 116 ? -6.328 7.066 -8.75 1 98.69 116 VAL A C 1
ATOM 862 O O . VAL A 1 116 ? -6.125 7.863 -7.828 1 98.69 116 VAL A O 1
ATOM 865 N N . GLY A 1 117 ? -7.266 7.246 -9.648 1 98.56 117 GLY A N 1
ATOM 866 C CA . GLY A 1 117 ? -8.055 8.469 -9.695 1 98.56 117 GLY A CA 1
ATOM 867 C C . GLY A 1 117 ? -8.906 8.672 -8.461 1 98.56 117 GLY A C 1
ATOM 868 O O . GLY A 1 117 ? -8.93 9.766 -7.891 1 98.56 117 GLY A O 1
ATOM 869 N N . LEU A 1 118 ? -9.641 7.664 -8.062 1 98.81 118 LEU A N 1
ATOM 870 C CA . LEU A 1 118 ? -10.523 7.77 -6.906 1 98.81 118 LEU A CA 1
ATOM 871 C C . LEU A 1 118 ? -9.719 7.965 -5.625 1 98.81 118 LEU A C 1
ATOM 873 O O . LEU A 1 118 ? -10.172 8.656 -4.707 1 98.81 118 LEU A O 1
ATOM 877 N N . SER A 1 119 ? -8.555 7.348 -5.535 1 98.88 119 SER A N 1
ATOM 878 C CA . SER A 1 119 ? -7.711 7.523 -4.355 1 98.88 119 SER A CA 1
ATOM 879 C C . SER A 1 119 ? -7.18 8.945 -4.266 1 98.88 119 SER A C 1
ATOM 881 O O . SER A 1 119 ? -7.121 9.523 -3.178 1 98.88 119 SER A O 1
ATOM 883 N N . LEU A 1 120 ? -6.777 9.523 -5.398 1 98.75 120 LEU A N 1
ATOM 884 C CA . LEU A 1 120 ? -6.32 10.906 -5.406 1 98.75 120 LEU A CA 1
ATOM 885 C C . LEU A 1 120 ? -7.465 11.859 -5.062 1 98.75 120 LEU A C 1
ATOM 887 O O . LEU A 1 120 ? -7.266 12.836 -4.34 1 98.75 120 LEU A O 1
ATOM 891 N N . ALA A 1 121 ? -8.633 11.586 -5.57 1 98.81 121 ALA A N 1
ATOM 892 C CA . ALA A 1 121 ? -9.805 12.383 -5.223 1 98.81 121 ALA A CA 1
ATOM 893 C C . ALA A 1 121 ? -10.109 12.297 -3.729 1 98.81 121 ALA A C 1
ATOM 895 O O . ALA A 1 121 ? -10.445 13.305 -3.098 1 98.81 121 ALA A O 1
ATOM 896 N N . ALA A 1 122 ? -10 11.094 -3.213 1 98.88 122 ALA A N 1
ATOM 897 C CA . ALA A 1 122 ? -10.219 10.891 -1.784 1 98.88 122 ALA A CA 1
ATOM 898 C C . ALA A 1 122 ? -9.188 11.641 -0.954 1 98.88 122 ALA A C 1
ATOM 900 O O . ALA A 1 122 ? -9.516 12.234 0.075 1 98.88 122 ALA A O 1
ATOM 901 N N . ALA A 1 123 ? -7.949 11.594 -1.376 1 98.81 123 ALA A N 1
ATOM 902 C CA . ALA A 1 123 ? -6.902 12.359 -0.703 1 98.81 123 ALA A CA 1
ATOM 903 C C . ALA A 1 123 ? -7.223 13.852 -0.71 1 98.81 123 ALA A C 1
ATOM 905 O O . ALA A 1 123 ? -7.082 14.523 0.312 1 98.81 123 ALA A O 1
ATOM 906 N N . TRP A 1 124 ? -7.621 14.328 -1.855 1 98.62 124 TRP A N 1
ATOM 907 C CA . TRP A 1 124 ? -7.988 15.734 -1.98 1 98.62 124 TRP A CA 1
ATOM 908 C C . TRP A 1 124 ? -9.125 16.078 -1.028 1 98.62 124 TRP A C 1
ATOM 910 O O . TRP A 1 124 ? -9.102 17.141 -0.384 1 98.62 124 TRP A O 1
ATOM 920 N N . LEU A 1 125 ? -10.109 15.234 -0.979 1 98.75 125 LEU A N 1
ATOM 921 C CA . LEU A 1 125 ? -11.234 15.438 -0.069 1 98.75 125 LEU A CA 1
ATOM 922 C C . LEU A 1 125 ? -10.758 15.445 1.381 1 98.75 125 LEU A C 1
ATOM 924 O O . LEU A 1 125 ? -11.258 16.234 2.195 1 98.75 125 LEU A O 1
ATOM 928 N N . GLY A 1 126 ? -9.844 14.516 1.708 1 98.69 126 GLY A N 1
ATOM 929 C CA . GLY A 1 126 ? -9.258 14.531 3.039 1 98.69 126 GLY A CA 1
ATOM 930 C C . GLY A 1 126 ? -8.578 15.844 3.383 1 98.69 126 GLY A C 1
ATOM 931 O O . GLY A 1 126 ? -8.727 16.344 4.496 1 98.69 126 GLY A O 1
ATOM 932 N N . TYR A 1 127 ? -7.855 16.391 2.455 1 98.12 127 TYR A N 1
ATOM 933 C CA . TYR A 1 127 ? -7.199 17.672 2.629 1 98.12 127 TYR A CA 1
ATOM 934 C C . TYR A 1 127 ? -8.219 18.781 2.877 1 98.12 127 TYR A C 1
ATOM 936 O O . TYR A 1 127 ? -8.062 19.578 3.803 1 98.12 127 TYR A O 1
ATOM 944 N N . LEU A 1 128 ? -9.312 18.844 2.041 1 97.94 128 LEU A N 1
ATOM 945 C CA . LEU A 1 128 ? -10.32 19.891 2.146 1 97.94 128 LEU A CA 1
ATOM 946 C C . LEU A 1 128 ? -11.023 19.844 3.5 1 97.94 128 LEU A C 1
ATOM 948 O O . LEU A 1 128 ? -11.227 20.875 4.145 1 97.94 128 LEU A O 1
ATOM 952 N N . MET A 1 129 ? -11.383 18.703 3.906 1 97.81 129 MET A N 1
ATOM 953 C CA . MET A 1 129 ? -12.086 18.516 5.172 1 97.81 129 MET A CA 1
ATOM 954 C C . MET A 1 129 ? -11.211 18.938 6.348 1 97.81 129 MET A C 1
ATOM 956 O O . MET A 1 129 ? -11.664 19.656 7.242 1 97.81 129 MET A O 1
ATOM 960 N N . ALA A 1 130 ? -10.008 18.469 6.328 1 97.56 130 ALA A N 1
ATOM 961 C CA . ALA A 1 130 ? -9.078 18.781 7.41 1 97.56 130 ALA A CA 1
ATOM 962 C C . ALA A 1 130 ? -8.742 20.266 7.43 1 97.56 130 ALA A C 1
ATOM 964 O O . ALA A 1 130 ? -8.594 20.859 8.5 1 97.56 130 ALA A O 1
ATOM 965 N N . SER A 1 131 ? -8.578 20.891 6.223 1 96.06 131 SER A N 1
ATOM 966 C CA . SER A 1 131 ? -8.273 22.312 6.125 1 96.06 131 SER A CA 1
ATOM 967 C C . SER A 1 131 ? -9.406 23.172 6.688 1 96.06 131 SER A C 1
ATOM 969 O O . SER A 1 131 ? -9.164 24.188 7.328 1 96.06 131 SER A O 1
ATOM 971 N N . ARG A 1 132 ? -10.602 22.812 6.445 1 95.44 132 ARG A N 1
ATOM 972 C CA . ARG A 1 132 ? -11.758 23.5 6.996 1 95.44 132 ARG A CA 1
ATOM 973 C C . ARG A 1 132 ? -11.781 23.406 8.516 1 95.44 132 ARG A C 1
ATOM 975 O O . ARG A 1 132 ? -12.078 24.391 9.203 1 95.44 132 ARG A O 1
ATOM 982 N N . LEU A 1 133 ? -11.477 22.25 9.031 1 93.31 133 LEU A N 1
ATOM 983 C CA . LEU A 1 133 ? -11.453 22.031 10.477 1 93.31 133 LEU A CA 1
ATOM 984 C C . LEU A 1 133 ? -10.352 22.859 11.125 1 93.31 133 LEU A C 1
ATOM 986 O O . LEU A 1 133 ? -10.523 23.359 12.242 1 93.31 133 LEU A O 1
ATOM 990 N N . ASN A 1 134 ? -9.234 22.953 10.445 1 91.94 134 ASN A N 1
ATOM 991 C CA . ASN A 1 134 ? -8.102 23.734 10.961 1 91.94 134 ASN A CA 1
ATOM 992 C C . ASN A 1 134 ? -8.438 25.219 11.047 1 91.94 134 ASN A C 1
ATOM 994 O O . ASN A 1 134 ? -7.832 25.938 11.836 1 91.94 134 ASN A O 1
ATOM 998 N N . ARG A 1 135 ? -9.383 25.719 10.289 1 88.62 135 ARG A N 1
ATOM 999 C CA . ARG A 1 135 ? -9.75 27.125 10.266 1 88.62 135 ARG A CA 1
ATOM 1000 C C . ARG A 1 135 ? -10.781 27.453 11.344 1 88.62 135 ARG A C 1
ATOM 1002 O O . ARG A 1 135 ? -10.992 28.625 11.672 1 88.62 135 ARG A O 1
ATOM 1009 N N . LEU A 1 136 ? -11.438 26.484 11.789 1 83.69 136 LEU A N 1
ATOM 1010 C CA . LEU A 1 136 ? -12.414 26.703 12.844 1 83.69 136 LEU A CA 1
ATOM 1011 C C . LEU A 1 136 ? -11.727 27.062 14.156 1 83.69 136 LEU A C 1
ATOM 1013 O O . LEU A 1 136 ? -10.656 26.531 14.469 1 83.69 136 LEU A O 1
ATOM 1017 N N . PRO A 1 137 ? -12.219 28.266 14.734 1 73.31 137 PRO A N 1
ATOM 1018 C CA . PRO A 1 137 ? -11.633 28.672 16.016 1 73.31 137 PRO A CA 1
ATOM 1019 C C . PRO A 1 137 ? -11.641 27.547 17.047 1 73.31 137 PRO A C 1
ATOM 1021 O O . PRO A 1 137 ? -12.578 26.75 17.094 1 73.31 137 PRO A O 1
ATOM 1024 N N . VAL A 1 138 ? -10.391 27.219 17.484 1 62.62 138 VAL A N 1
ATOM 1025 C CA . VAL A 1 138 ? -10.305 26.203 18.547 1 62.62 138 VAL A CA 1
ATOM 1026 C C . VAL A 1 138 ? -10.875 26.766 19.844 1 62.62 138 VAL A C 1
ATOM 1028 O O . VAL A 1 138 ? -10.453 27.844 20.297 1 62.62 138 VAL A O 1
ATOM 1031 N N . GLU A 1 139 ? -12.086 26.75 19.938 1 51.22 139 GLU A N 1
ATOM 1032 C CA . GLU A 1 139 ? -12.586 27.266 21.219 1 51.22 139 GLU A CA 1
ATOM 1033 C C . GLU A 1 139 ? -11.734 26.75 22.375 1 51.22 139 GLU A C 1
ATOM 1035 O O . GLU A 1 139 ? -11.633 25.547 22.609 1 51.22 139 GLU A O 1
ATOM 1040 N N . ARG A 1 140 ? -10.648 27.438 22.547 1 45.22 140 ARG A N 1
ATOM 1041 C CA . ARG A 1 140 ? -10.164 27.25 23.922 1 45.22 140 ARG A CA 1
ATOM 1042 C C . ARG A 1 140 ? -11.125 27.859 24.922 1 45.22 140 ARG A C 1
ATOM 1044 O O . ARG A 1 140 ? -11.828 28.828 24.609 1 45.22 140 ARG A O 1
ATOM 1051 N N . MET B 1 1 ? -16.172 -24.172 8.188 1 47.41 1 MET B N 1
ATOM 1052 C CA . MET B 1 1 ? -15.891 -23.312 9.32 1 47.41 1 MET B CA 1
ATOM 1053 C C . MET B 1 1 ? -14.398 -23.281 9.633 1 47.41 1 MET B C 1
ATOM 1055 O O . MET B 1 1 ? -13.797 -24.312 9.898 1 47.41 1 MET B O 1
ATOM 1059 N N . VAL B 1 2 ? -13.781 -22.312 9.109 1 62.88 2 VAL B N 1
ATOM 1060 C CA . VAL B 1 2 ? -12.352 -22.375 9.383 1 62.88 2 VAL B CA 1
ATOM 1061 C C . VAL B 1 2 ? -12.117 -22.469 10.891 1 62.88 2 VAL B C 1
ATOM 1063 O O . VAL B 1 2 ? -12.711 -21.719 11.672 1 62.88 2 VAL B O 1
ATOM 1066 N N . ASP B 1 3 ? -11.523 -23.531 11.203 1 82 3 ASP B N 1
ATOM 1067 C CA . ASP B 1 3 ? -11.25 -23.766 12.625 1 82 3 ASP B CA 1
ATOM 1068 C C . ASP B 1 3 ? -10.508 -22.594 13.234 1 82 3 ASP B C 1
ATOM 1070 O O . ASP B 1 3 ? -9.789 -21.859 12.539 1 82 3 ASP B O 1
ATOM 1074 N N . ARG B 1 4 ? -10.898 -22.219 14.375 1 87.31 4 ARG B N 1
ATOM 1075 C CA . ARG B 1 4 ? -10.414 -21.062 15.117 1 87.31 4 ARG B CA 1
ATOM 1076 C C . ARG B 1 4 ? -8.891 -21 15.094 1 87.31 4 ARG B C 1
ATOM 1078 O O . ARG B 1 4 ? -8.312 -19.906 15.031 1 87.31 4 ARG B O 1
ATOM 1085 N N . GLN B 1 5 ? -8.195 -22.125 15.203 1 88.25 5 GLN B N 1
ATOM 1086 C CA . GLN B 1 5 ? -6.738 -22.172 15.234 1 88.25 5 GLN B CA 1
ATOM 1087 C C . GLN B 1 5 ? -6.148 -21.75 13.891 1 88.25 5 GLN B C 1
ATOM 1089 O O . GLN B 1 5 ? -5.141 -21.031 13.844 1 88.25 5 GLN B O 1
ATOM 1094 N N . THR B 1 6 ? -6.723 -22.219 12.836 1 86.62 6 THR B N 1
ATOM 1095 C CA . THR B 1 6 ? -6.285 -21.859 11.492 1 86.62 6 THR B CA 1
ATOM 1096 C C . THR B 1 6 ? -6.477 -20.375 11.242 1 86.62 6 THR B C 1
ATOM 1098 O O . THR B 1 6 ? -5.605 -19.719 10.656 1 86.62 6 THR B O 1
ATOM 1101 N N . ALA B 1 7 ? -7.547 -19.844 11.742 1 89.94 7 ALA B N 1
ATOM 1102 C CA . ALA B 1 7 ? -7.832 -18.422 11.594 1 89.94 7 ALA B CA 1
ATOM 1103 C C . ALA B 1 7 ? -6.801 -17.578 12.344 1 89.94 7 ALA B C 1
ATOM 1105 O O . ALA B 1 7 ? -6.32 -16.562 11.82 1 89.94 7 ALA B O 1
ATOM 1106 N N . MET B 1 8 ? -6.504 -18 13.531 1 93.06 8 MET B N 1
ATOM 1107 C CA . MET B 1 8 ? -5.527 -17.266 14.336 1 93.06 8 MET B CA 1
ATOM 1108 C C . MET B 1 8 ? -4.156 -17.281 13.672 1 93.06 8 MET B C 1
ATOM 1110 O O . MET B 1 8 ? -3.445 -16.266 13.688 1 93.06 8 MET B O 1
ATOM 1114 N N . ARG B 1 9 ? -3.812 -18.391 13.125 1 95.12 9 ARG B N 1
ATOM 1115 C CA . ARG B 1 9 ? -2.531 -18.5 12.43 1 95.12 9 ARG B CA 1
ATOM 1116 C C . ARG B 1 9 ? -2.484 -17.562 11.227 1 95.12 9 ARG B C 1
ATOM 1118 O O . ARG B 1 9 ? -1.447 -16.969 10.945 1 95.12 9 ARG B O 1
ATOM 1125 N N . LEU B 1 10 ? -3.566 -17.453 10.586 1 95.81 10 LEU B N 1
ATOM 1126 C CA . LEU B 1 10 ? -3.664 -16.578 9.422 1 95.81 10 LEU B CA 1
ATOM 1127 C C . LEU B 1 10 ? -3.537 -15.109 9.828 1 95.81 10 LEU B C 1
ATOM 1129 O O . LEU B 1 10 ? -2.781 -14.352 9.219 1 95.81 10 LEU B O 1
ATOM 1133 N N . TYR B 1 11 ? -4.184 -14.75 10.898 1 97.25 11 TYR B N 1
ATOM 1134 C CA . TYR B 1 11 ? -4.141 -13.367 11.375 1 97.25 11 TYR B CA 1
ATOM 1135 C C . TYR B 1 11 ? -2.746 -13.008 11.867 1 97.25 11 TYR B C 1
ATOM 1137 O O . TYR B 1 11 ? -2.26 -11.906 11.617 1 97.25 11 TYR B O 1
ATOM 1145 N N . LEU B 1 12 ? -2.174 -13.953 12.531 1 97.94 12 LEU B N 1
ATOM 1146 C CA . LEU B 1 12 ? -0.824 -13.719 13.031 1 97.94 12 LEU B CA 1
ATOM 1147 C C . LEU B 1 12 ? 0.171 -13.609 11.883 1 97.94 12 LEU B C 1
ATOM 1149 O O . LEU B 1 12 ? 1.089 -12.781 11.922 1 97.94 12 LEU B O 1
ATOM 1153 N N . ALA B 1 13 ? 0.04 -14.422 10.898 1 98.5 13 ALA B N 1
ATOM 1154 C CA . ALA B 1 13 ? 0.911 -14.375 9.727 1 98.5 13 ALA B CA 1
ATOM 1155 C C . ALA B 1 13 ? 0.797 -13.031 9.008 1 98.5 13 ALA B C 1
ATOM 1157 O O . ALA B 1 13 ? 1.81 -12.406 8.688 1 98.5 13 ALA B O 1
ATOM 1158 N N . VAL B 1 14 ? -0.445 -12.57 8.844 1 98.62 14 VAL B N 1
ATOM 1159 C CA . VAL B 1 14 ? -0.693 -11.305 8.156 1 98.62 14 VAL B CA 1
ATOM 1160 C C . VAL B 1 14 ? -0.124 -10.148 8.977 1 98.62 14 VAL B C 1
ATOM 1162 O O . VAL B 1 14 ? 0.598 -9.305 8.445 1 98.62 14 VAL B O 1
ATOM 1165 N N . GLY B 1 15 ? -0.44 -10.164 10.258 1 98.69 15 GLY B N 1
ATOM 1166 C CA . GLY B 1 15 ? 0.033 -9.094 11.117 1 98.69 15 GLY B CA 1
ATOM 1167 C C . GLY B 1 15 ? 1.545 -9.039 11.234 1 98.69 15 GLY B C 1
ATOM 1168 O O . GLY B 1 15 ? 2.141 -7.961 11.156 1 98.69 15 GLY B O 1
ATOM 1169 N N . CYS B 1 16 ? 2.191 -10.164 11.43 1 98.56 16 CYS B N 1
ATOM 1170 C CA . CYS B 1 16 ? 3.643 -10.234 11.539 1 98.56 16 CYS B CA 1
ATOM 1171 C C . CYS B 1 16 ? 4.309 -9.844 10.227 1 98.56 16 CYS B C 1
ATOM 1173 O O . CYS B 1 16 ? 5.277 -9.086 10.219 1 98.56 16 CYS B O 1
ATOM 1175 N N . GLY B 1 17 ? 3.822 -10.383 9.156 1 98.81 17 GLY B N 1
ATOM 1176 C CA . GLY B 1 17 ? 4.344 -9.992 7.859 1 98.81 17 GLY B CA 1
ATOM 1177 C C . GLY B 1 17 ? 4.254 -8.492 7.605 1 98.81 17 GLY B C 1
ATOM 1178 O O . GLY B 1 17 ? 5.207 -7.887 7.105 1 98.81 17 GLY B O 1
ATOM 1179 N N . ALA B 1 18 ? 3.16 -7.996 7.988 1 98.81 18 ALA B N 1
ATOM 1180 C CA . ALA B 1 18 ? 2.932 -6.57 7.777 1 98.81 18 ALA B CA 1
ATOM 1181 C C . ALA B 1 18 ? 3.889 -5.73 8.617 1 98.81 18 ALA B C 1
ATOM 1183 O O . ALA B 1 18 ? 4.379 -4.695 8.164 1 98.81 18 ALA B O 1
ATOM 1184 N N . ALA B 1 19 ? 4.07 -6.168 9.844 1 98.75 19 ALA B N 1
ATOM 1185 C CA . ALA B 1 19 ? 5.02 -5.465 10.703 1 98.75 19 ALA B CA 1
ATOM 1186 C C . ALA B 1 19 ? 6.422 -5.477 10.102 1 98.75 19 ALA B C 1
ATOM 1188 O O . ALA B 1 19 ? 7.082 -4.438 10.039 1 98.75 19 ALA B O 1
ATOM 1189 N N . VAL B 1 20 ? 6.852 -6.555 9.625 1 98.81 20 VAL B N 1
ATOM 1190 C CA . VAL B 1 20 ? 8.172 -6.68 9.023 1 98.81 20 VAL B CA 1
ATOM 1191 C C . VAL B 1 20 ? 8.242 -5.828 7.758 1 98.81 20 VAL B C 1
ATOM 1193 O O . VAL B 1 20 ? 9.211 -5.086 7.555 1 98.81 20 VAL B O 1
ATOM 1196 N N . GLY B 1 21 ? 7.215 -5.938 6.906 1 98.88 21 GLY B N 1
ATOM 1197 C CA . GLY B 1 21 ? 7.172 -5.152 5.684 1 98.88 21 GLY B CA 1
ATOM 1198 C C . GLY B 1 21 ? 7.195 -3.654 5.934 1 98.88 21 GLY B C 1
ATOM 1199 O O . GLY B 1 21 ? 7.953 -2.924 5.289 1 98.88 21 GLY B O 1
ATOM 1200 N N . SER B 1 22 ? 6.418 -3.258 6.875 1 98.81 22 SER B N 1
ATOM 1201 C CA . SER B 1 22 ? 6.309 -1.833 7.164 1 98.81 22 SER B CA 1
ATOM 1202 C C . SER B 1 22 ? 7.598 -1.297 7.781 1 98.81 22 SER B C 1
ATOM 1204 O O . SER B 1 22 ? 7.984 -0.154 7.531 1 98.81 22 SER B O 1
ATOM 1206 N N . LEU B 1 23 ? 8.211 -2.057 8.648 1 98.62 23 LEU B N 1
ATOM 1207 C CA . LEU B 1 23 ? 9.477 -1.645 9.242 1 98.62 23 LEU B CA 1
ATOM 1208 C C . LEU B 1 23 ? 10.57 -1.568 8.18 1 98.62 23 LEU B C 1
ATOM 1210 O O . LEU B 1 23 ? 11.445 -0.698 8.242 1 98.62 23 LEU B O 1
ATOM 1214 N N . THR B 1 24 ? 10.57 -2.479 7.211 1 98.69 24 THR B N 1
ATOM 1215 C CA . THR B 1 24 ? 11.492 -2.41 6.082 1 98.69 24 THR B CA 1
ATOM 1216 C C . THR B 1 24 ? 11.258 -1.137 5.27 1 98.69 24 THR B C 1
ATOM 1218 O O . THR B 1 24 ? 12.219 -0.457 4.891 1 98.69 24 THR B O 1
ATOM 1221 N N . ARG B 1 25 ? 10 -0.857 5.016 1 98.62 25 ARG B N 1
ATOM 1222 C CA . ARG B 1 25 ? 9.664 0.385 4.328 1 98.62 25 ARG B CA 1
ATOM 1223 C C . ARG B 1 25 ? 10.164 1.596 5.105 1 98.62 25 ARG B C 1
ATOM 1225 O O . ARG B 1 25 ? 10.766 2.506 4.531 1 98.62 25 ARG B O 1
ATOM 1232 N N . PHE B 1 26 ? 9.953 1.555 6.398 1 97.19 26 PHE B N 1
ATOM 1233 C CA . PHE B 1 26 ? 10.359 2.656 7.262 1 97.19 26 PHE B CA 1
ATOM 1234 C C . PHE B 1 26 ? 11.875 2.828 7.238 1 97.19 26 PHE B C 1
ATOM 1236 O O . PHE B 1 26 ? 12.375 3.947 7.129 1 97.19 26 PHE B O 1
ATOM 1243 N N . LEU B 1 27 ? 12.555 1.776 7.312 1 96.5 27 LEU B N 1
ATOM 1244 C CA . LEU B 1 27 ? 14.016 1.804 7.297 1 96.5 27 LEU B CA 1
ATOM 1245 C C . LEU B 1 27 ? 14.531 2.238 5.93 1 96.5 27 LEU B C 1
ATOM 1247 O O . LEU B 1 27 ? 15.555 2.926 5.84 1 96.5 27 LEU B O 1
ATOM 1251 N N . SER B 1 28 ? 13.883 1.794 4.848 1 97.38 28 SER B N 1
ATOM 1252 C CA . SER B 1 28 ? 14.234 2.264 3.514 1 97.38 28 SER B CA 1
ATOM 1253 C C . SER B 1 28 ? 14.133 3.783 3.416 1 97.38 28 SER B C 1
ATOM 1255 O O . SER B 1 28 ? 14.977 4.43 2.793 1 97.38 28 SER B O 1
ATOM 1257 N N . GLY B 1 29 ? 13.078 4.312 4.023 1 96.06 29 GLY B N 1
ATOM 1258 C CA . GLY B 1 29 ? 12.93 5.762 4.062 1 96.06 29 GLY B CA 1
ATOM 1259 C C . GLY B 1 29 ? 14.07 6.453 4.793 1 96.06 29 GLY B C 1
ATOM 1260 O O . GLY B 1 29 ? 14.578 7.477 4.328 1 96.06 29 GLY B O 1
ATOM 1261 N N . TYR B 1 30 ? 14.422 5.812 5.887 1 92.25 30 TYR B N 1
ATOM 1262 C CA . TYR B 1 30 ? 15.523 6.371 6.656 1 92.25 30 TYR B CA 1
ATOM 1263 C C . TYR B 1 30 ? 16.812 6.359 5.848 1 92.25 30 TYR B C 1
ATOM 1265 O O . TYR B 1 30 ? 17.547 7.352 5.82 1 92.25 30 TYR B O 1
ATOM 1273 N N . VAL B 1 31 ? 17.125 5.301 5.148 1 94.69 31 VAL B N 1
ATOM 1274 C CA . VAL B 1 31 ? 18.359 5.152 4.371 1 94.69 31 VAL B CA 1
ATOM 1275 C C . VAL B 1 31 ? 18.344 6.137 3.199 1 94.69 31 VAL B C 1
ATOM 1277 O O . VAL B 1 31 ? 19.312 6.867 2.99 1 94.69 31 VAL B O 1
ATOM 1280 N N . ILE B 1 32 ? 17.328 6.258 2.547 1 95.56 32 ILE B N 1
ATOM 1281 C CA . ILE B 1 32 ? 17.234 7.051 1.324 1 95.56 32 ILE B CA 1
ATOM 1282 C C . ILE B 1 32 ? 17.266 8.539 1.67 1 95.56 32 ILE B C 1
ATOM 1284 O O . ILE B 1 32 ? 17.953 9.32 1.008 1 95.56 32 ILE B O 1
ATOM 1288 N N . VAL B 1 33 ? 16.609 8.922 2.75 1 93.31 33 VAL B N 1
ATOM 1289 C CA . VAL B 1 33 ? 16.516 10.328 3.105 1 93.31 33 VAL B CA 1
ATOM 1290 C C . VAL B 1 33 ? 17.75 10.742 3.898 1 93.31 33 VAL B C 1
ATOM 1292 O O . VAL B 1 33 ? 18.453 11.688 3.525 1 93.31 33 VAL B O 1
ATOM 1295 N N . SER B 1 34 ? 18.094 10.008 4.941 1 92.69 34 SER B N 1
ATOM 1296 C CA . SER B 1 34 ? 19.109 10.445 5.883 1 92.69 34 SER B CA 1
ATOM 1297 C C . SER B 1 34 ? 20.516 10.062 5.398 1 92.69 34 SER B C 1
ATOM 1299 O O . SER B 1 34 ? 21.469 10.82 5.574 1 92.69 34 SER B O 1
ATOM 1301 N N . LEU B 1 35 ? 20.672 8.961 4.754 1 92.81 35 LEU B N 1
ATOM 1302 C CA . LEU B 1 35 ? 22.016 8.516 4.371 1 92.81 35 LEU B CA 1
ATOM 1303 C C . LEU B 1 35 ? 22.344 8.945 2.947 1 92.81 35 LEU B C 1
ATOM 1305 O O . LEU B 1 35 ? 23.484 9.336 2.662 1 92.81 35 LEU B O 1
ATOM 1309 N N . LEU B 1 36 ? 21.406 8.953 2.076 1 94.5 36 LEU B N 1
ATOM 1310 C CA . LEU B 1 36 ? 21.688 9.273 0.68 1 94.5 36 LEU B CA 1
ATOM 1311 C C . LEU B 1 36 ? 21.281 10.711 0.365 1 94.5 36 LEU B C 1
ATOM 1313 O O . LEU B 1 36 ? 21.625 11.234 -0.699 1 94.5 36 LEU B O 1
ATOM 1317 N N . GLY B 1 37 ? 20.5 11.344 1.22 1 93.62 37 GLY B N 1
ATOM 1318 C CA . GLY B 1 37 ? 20.141 12.742 1.067 1 93.62 37 GLY B CA 1
ATOM 1319 C C . GLY B 1 37 ? 19.109 12.977 -0.021 1 93.62 37 GLY B C 1
ATOM 1320 O O . GLY B 1 37 ? 19.062 14.047 -0.634 1 93.62 37 GLY B O 1
ATOM 1321 N N . LEU B 1 38 ? 18.281 11.922 -0.307 1 93.38 38 LEU B N 1
ATOM 1322 C CA . LEU B 1 38 ? 17.25 12.016 -1.344 1 93.38 38 LEU B CA 1
ATOM 1323 C C . LEU B 1 38 ? 15.891 12.328 -0.736 1 93.38 38 LEU B C 1
ATOM 1325 O O . LEU B 1 38 ? 15.711 12.211 0.478 1 93.38 38 LEU B O 1
ATOM 1329 N N . ASN B 1 39 ? 15.023 12.719 -1.562 1 93 39 ASN B N 1
ATOM 1330 C CA . ASN B 1 39 ? 13.656 12.984 -1.132 1 93 39 ASN B CA 1
ATOM 1331 C C . ASN B 1 39 ? 12.922 11.703 -0.753 1 93 39 ASN B C 1
ATOM 1333 O O . ASN B 1 39 ? 13.188 10.641 -1.319 1 93 39 ASN B O 1
ATOM 1337 N N . ALA B 1 40 ? 11.977 11.875 0.154 1 93.56 40 ALA B N 1
ATOM 1338 C CA . ALA B 1 40 ? 11.219 10.742 0.667 1 93.56 40 ALA B CA 1
ATOM 1339 C C . ALA B 1 40 ? 10.414 10.07 -0.445 1 93.56 40 ALA B C 1
ATOM 1341 O O . ALA B 1 40 ? 10.094 8.883 -0.358 1 93.56 40 ALA B O 1
ATOM 1342 N N . LEU B 1 41 ? 10.039 10.836 -1.486 1 96.5 41 LEU B N 1
ATOM 1343 C CA . LEU B 1 41 ? 9.242 10.281 -2.574 1 96.5 41 LEU B CA 1
ATOM 1344 C C . LEU B 1 41 ? 9.992 9.156 -3.285 1 96.5 41 LEU B C 1
ATOM 1346 O O . LEU B 1 41 ? 9.375 8.25 -3.84 1 96.5 41 LEU B O 1
ATOM 1350 N N . TRP B 1 42 ? 11.328 9.148 -3.213 1 96.81 42 TRP B N 1
ATOM 1351 C CA . TRP B 1 42 ? 12.125 8.086 -3.811 1 96.81 42 TRP B CA 1
ATOM 1352 C C . TRP B 1 42 ? 12 6.789 -3.012 1 96.81 42 TRP B C 1
ATOM 1354 O O . TRP B 1 42 ? 12.078 5.695 -3.574 1 96.81 42 TRP B O 1
ATOM 1364 N N . SER B 1 43 ? 11.883 6.953 -1.701 1 97.81 43 SER B N 1
ATOM 1365 C CA . SER B 1 43 ? 11.688 5.773 -0.867 1 97.81 43 SER B CA 1
ATOM 1366 C C . SER B 1 43 ? 10.352 5.102 -1.163 1 97.81 43 SER B C 1
ATOM 1368 O O . SER B 1 43 ? 10.281 3.877 -1.285 1 97.81 43 SER B O 1
ATOM 1370 N N . THR B 1 44 ? 9.312 5.887 -1.266 1 98.44 44 THR B N 1
ATOM 1371 C CA . THR B 1 44 ? 7.992 5.371 -1.598 1 98.44 44 THR B CA 1
ATOM 1372 C C . THR B 1 44 ? 8.016 4.66 -2.947 1 98.44 44 THR B C 1
ATOM 1374 O O . THR B 1 44 ? 7.484 3.553 -3.078 1 98.44 44 THR B O 1
ATOM 1377 N N . ALA B 1 45 ? 8.648 5.301 -3.908 1 98.56 45 ALA B N 1
ATOM 1378 C CA . ALA B 1 45 ? 8.758 4.707 -5.238 1 98.56 45 ALA B CA 1
ATOM 1379 C C . ALA B 1 45 ? 9.516 3.385 -5.191 1 98.56 45 ALA B C 1
ATOM 1381 O O . ALA B 1 45 ? 9.086 2.393 -5.785 1 98.56 45 ALA B O 1
ATOM 1382 N N . PHE B 1 46 ? 10.57 3.354 -4.465 1 98.69 46 PHE B N 1
ATOM 1383 C CA . PHE B 1 46 ? 11.438 2.188 -4.383 1 98.69 46 PHE B CA 1
ATOM 1384 C C . PHE B 1 46 ? 10.688 0.992 -3.807 1 98.69 46 PHE B C 1
ATOM 1386 O O . PHE B 1 46 ? 10.695 -0.094 -4.391 1 98.69 46 PHE B O 1
ATOM 1393 N N . VAL B 1 47 ? 9.992 1.149 -2.727 1 98.81 47 VAL B N 1
ATOM 1394 C CA . VAL B 1 47 ? 9.359 0.022 -2.051 1 98.81 47 VAL B CA 1
ATOM 1395 C C . VAL B 1 47 ? 8.148 -0.45 -2.852 1 98.81 47 VAL B C 1
ATOM 1397 O O . VAL B 1 47 ? 7.824 -1.64 -2.859 1 98.81 47 VAL B O 1
ATOM 1400 N N . ASN B 1 48 ? 7.457 0.457 -3.529 1 98.94 48 ASN B N 1
ATOM 1401 C CA . ASN B 1 48 ? 6.344 0.059 -4.383 1 98.94 48 ASN B CA 1
ATOM 1402 C C . ASN B 1 48 ? 6.816 -0.762 -5.578 1 98.94 48 ASN B C 1
ATOM 1404 O O . ASN B 1 48 ? 6.191 -1.759 -5.941 1 98.94 48 ASN B O 1
ATOM 1408 N N . VAL B 1 49 ? 7.945 -0.359 -6.145 1 98.88 49 VAL B N 1
ATOM 1409 C CA . VAL B 1 49 ? 8.508 -1.079 -7.281 1 98.88 49 VAL B CA 1
ATOM 1410 C C . VAL B 1 49 ? 8.992 -2.457 -6.832 1 98.88 49 VAL B C 1
ATOM 1412 O O . VAL B 1 49 ? 8.625 -3.475 -7.426 1 98.88 49 VAL B O 1
ATOM 1415 N N . VAL B 1 50 ? 9.734 -2.525 -5.785 1 98.88 50 VAL B N 1
ATOM 1416 C CA . VAL B 1 50 ? 10.305 -3.773 -5.281 1 98.88 50 VAL B CA 1
ATOM 1417 C C . VAL B 1 50 ? 9.18 -4.699 -4.82 1 98.88 50 VAL B C 1
ATOM 1419 O O . VAL B 1 50 ? 9.195 -5.898 -5.117 1 98.88 50 VAL B O 1
ATOM 1422 N N . GLY B 1 51 ? 8.219 -4.129 -4.078 1 98.88 51 GLY B N 1
ATOM 1423 C CA . GLY B 1 51 ? 7.109 -4.93 -3.584 1 98.88 51 GLY B CA 1
ATOM 1424 C C . GLY B 1 51 ? 6.258 -5.516 -4.695 1 98.88 51 GLY B C 1
ATOM 1425 O O . GLY B 1 51 ? 5.766 -6.641 -4.578 1 98.88 51 GLY B O 1
ATOM 1426 N N . SER B 1 52 ? 6.082 -4.793 -5.773 1 98.94 52 SER B N 1
ATOM 1427 C CA . SER B 1 52 ? 5.316 -5.297 -6.91 1 98.94 52 SER B CA 1
ATOM 1428 C C . SER B 1 52 ? 6.047 -6.438 -7.609 1 98.94 52 SER B C 1
ATOM 1430 O O . SER B 1 52 ? 5.418 -7.395 -8.07 1 98.94 52 SER B O 1
ATOM 1432 N N . TRP B 1 53 ? 7.363 -6.32 -7.688 1 98.94 53 TRP B N 1
ATOM 1433 C CA . TRP B 1 53 ? 8.172 -7.406 -8.227 1 98.94 53 TRP B CA 1
ATOM 1434 C C . TRP B 1 53 ? 8.047 -8.656 -7.367 1 98.94 53 TRP B C 1
ATOM 1436 O O . TRP B 1 53 ? 7.793 -9.75 -7.887 1 98.94 53 TRP B O 1
ATOM 1446 N N . VAL B 1 54 ? 8.195 -8.555 -6.062 1 98.88 54 VAL B N 1
ATOM 1447 C CA . VAL B 1 54 ? 8.211 -9.672 -5.125 1 98.88 54 VAL B CA 1
ATOM 1448 C C . VAL B 1 54 ? 6.852 -10.367 -5.137 1 98.88 54 VAL B C 1
ATOM 1450 O O . VAL B 1 54 ? 6.781 -11.602 -5.203 1 98.88 54 VAL B O 1
ATOM 1453 N N . ILE B 1 55 ? 5.77 -9.578 -5.09 1 98.81 55 ILE B N 1
ATOM 1454 C CA . ILE B 1 55 ? 4.453 -10.195 -4.945 1 98.81 55 ILE B CA 1
ATOM 1455 C C . ILE B 1 55 ? 4.113 -10.992 -6.203 1 98.81 55 ILE B C 1
ATOM 1457 O O . ILE B 1 55 ? 3.533 -12.078 -6.121 1 98.81 55 ILE B O 1
ATOM 1461 N N . MET B 1 56 ? 4.445 -10.383 -7.359 1 98.81 56 MET B N 1
ATOM 1462 C CA . MET B 1 56 ? 4.113 -11.07 -8.602 1 98.81 56 MET B CA 1
ATOM 1463 C C . MET B 1 56 ? 4.949 -12.336 -8.766 1 98.81 56 MET B C 1
ATOM 1465 O O . MET B 1 56 ? 4.438 -13.375 -9.188 1 98.81 56 MET B O 1
ATOM 1469 N N . ALA B 1 57 ? 6.227 -12.297 -8.43 1 98.62 57 ALA B N 1
ATOM 1470 C CA . ALA B 1 57 ? 7.09 -13.469 -8.492 1 98.62 57 ALA B CA 1
ATOM 1471 C C . ALA B 1 57 ? 6.594 -14.57 -7.555 1 98.62 57 ALA B C 1
ATOM 1473 O O . ALA B 1 57 ? 6.48 -15.727 -7.953 1 98.62 57 ALA B O 1
ATOM 1474 N N . PHE B 1 58 ? 6.273 -14.195 -6.355 1 98.69 58 PHE B N 1
ATOM 1475 C CA . PHE B 1 58 ? 5.848 -15.172 -5.355 1 98.69 58 PHE B CA 1
ATOM 1476 C C . PHE B 1 58 ? 4.484 -15.75 -5.715 1 98.69 58 PHE B C 1
ATOM 1478 O O . PHE B 1 58 ? 4.258 -16.953 -5.562 1 98.69 58 PHE B O 1
ATOM 1485 N N . ALA B 1 59 ? 3.525 -14.906 -6.137 1 97.81 59 ALA B N 1
ATOM 1486 C CA . ALA B 1 59 ? 2.209 -15.367 -6.566 1 97.81 59 ALA B CA 1
ATOM 1487 C C . ALA B 1 59 ? 2.328 -16.375 -7.703 1 97.81 59 ALA B C 1
ATOM 1489 O O . ALA B 1 59 ? 1.623 -17.391 -7.723 1 97.81 59 ALA B O 1
ATOM 1490 N N . THR B 1 60 ? 3.244 -16.016 -8.625 1 97.31 60 THR B N 1
ATOM 1491 C CA . THR B 1 60 ? 3.441 -16.891 -9.781 1 97.31 60 THR B CA 1
ATOM 1492 C C . THR B 1 60 ? 4.047 -18.219 -9.344 1 97.31 60 THR B C 1
ATOM 1494 O O . THR B 1 60 ? 3.617 -19.281 -9.805 1 97.31 60 THR B O 1
ATOM 1497 N N . MET B 1 61 ? 5.008 -18.234 -8.422 1 97.25 61 MET B N 1
ATOM 1498 C CA . MET B 1 61 ? 5.711 -19.438 -7.988 1 97.25 61 MET B CA 1
ATOM 1499 C C . MET B 1 61 ? 4.816 -20.297 -7.102 1 97.25 61 MET B C 1
ATOM 1501 O O . MET B 1 61 ? 5.016 -21.516 -7 1 97.25 61 MET B O 1
ATOM 1505 N N . THR B 1 62 ? 3.814 -19.703 -6.445 1 96.56 62 THR B N 1
ATOM 1506 C CA . THR B 1 62 ? 3.008 -20.438 -5.473 1 96.56 62 THR B CA 1
ATOM 1507 C C . THR B 1 62 ? 1.595 -20.672 -6.004 1 96.56 62 THR B C 1
ATOM 1509 O O . THR B 1 62 ? 0.707 -21.094 -5.262 1 96.56 62 THR B O 1
ATOM 1512 N N . GLY B 1 63 ? 1.312 -20.25 -7.273 1 92.56 63 GLY B N 1
ATOM 1513 C CA . GLY B 1 63 ? 0.024 -20.5 -7.906 1 92.56 63 GLY B CA 1
ATOM 1514 C C . GLY B 1 63 ? -0.222 -21.953 -8.227 1 92.56 63 GLY B C 1
ATOM 1515 O O . GLY B 1 63 ? 0.586 -22.812 -7.875 1 92.56 63 GLY B O 1
ATOM 1516 N N . PRO B 1 64 ? -1.385 -22.312 -8.766 1 86.5 64 PRO B N 1
ATOM 1517 C CA . PRO B 1 64 ? -1.761 -23.703 -9.039 1 86.5 64 PRO B CA 1
ATOM 1518 C C . PRO B 1 64 ? -0.716 -24.453 -9.867 1 86.5 64 PRO B C 1
ATOM 1520 O O . PRO B 1 64 ? -0.474 -25.641 -9.641 1 86.5 64 PRO B O 1
ATOM 1523 N N . ASP B 1 65 ? -0.02 -23.828 -10.781 1 84.88 65 ASP B N 1
ATOM 1524 C CA . ASP B 1 65 ? 0.963 -24.469 -11.656 1 84.88 65 ASP B CA 1
ATOM 1525 C C . ASP B 1 65 ? 2.387 -24.141 -11.211 1 84.88 65 ASP B C 1
ATOM 1527 O O . ASP B 1 65 ? 3.342 -24.359 -11.961 1 84.88 65 ASP B O 1
ATOM 1531 N N . GLY B 1 66 ? 2.494 -23.609 -10 1 89.38 66 GLY B N 1
ATOM 1532 C CA . GLY B 1 66 ? 3.799 -23.188 -9.523 1 89.38 66 GLY B CA 1
ATOM 1533 C C . GLY B 1 66 ? 4.59 -24.297 -8.867 1 89.38 66 GLY B C 1
ATOM 1534 O O . GLY B 1 66 ? 4.023 -25.328 -8.484 1 89.38 66 GLY B O 1
ATOM 1535 N N . ARG B 1 67 ? 5.852 -24.094 -8.695 1 91.5 67 ARG B N 1
ATOM 1536 C CA . ARG B 1 67 ? 6.738 -25.141 -8.195 1 91.5 67 ARG B CA 1
ATOM 1537 C C . ARG B 1 67 ? 6.797 -25.141 -6.672 1 91.5 67 ARG B C 1
ATOM 1539 O O . ARG B 1 67 ? 7.25 -26.109 -6.059 1 91.5 67 ARG B O 1
ATOM 1546 N N . LEU B 1 68 ? 6.402 -24.031 -6.07 1 92.56 68 LEU B N 1
ATOM 1547 C CA . LEU B 1 68 ? 6.484 -23.906 -4.617 1 92.56 68 LEU B CA 1
ATOM 1548 C C . LEU B 1 68 ? 5.125 -24.156 -3.975 1 92.56 68 LEU B C 1
ATOM 1550 O O . LEU B 1 68 ? 4.148 -23.469 -4.285 1 92.56 68 LEU B O 1
ATOM 1554 N N . MET B 1 69 ? 5.113 -25.156 -3.129 1 92.56 69 MET B N 1
ATOM 1555 C CA . MET B 1 69 ? 3.924 -25.422 -2.324 1 92.56 69 MET B CA 1
ATOM 1556 C C . MET B 1 69 ? 4.094 -24.875 -0.912 1 92.56 69 MET B C 1
ATOM 1558 O O . MET B 1 69 ? 4.965 -25.328 -0.167 1 92.56 69 MET B O 1
ATOM 1562 N N . VAL B 1 70 ? 3.271 -23.844 -0.664 1 95.12 70 VAL B N 1
ATOM 1563 C CA . VAL B 1 70 ? 3.389 -23.219 0.651 1 95.12 70 VAL B CA 1
ATOM 1564 C C . VAL B 1 70 ? 2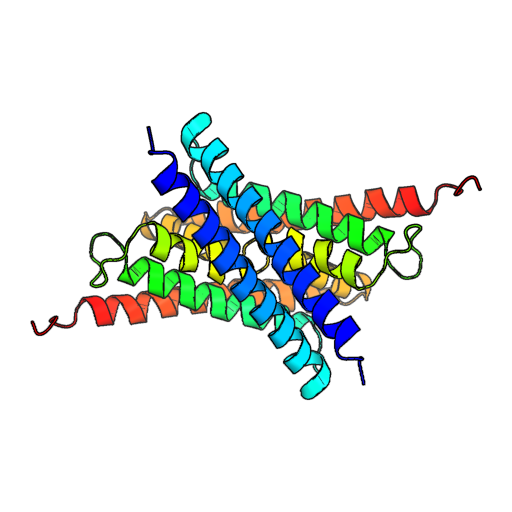.033 -23.234 1.354 1 95.12 70 VAL B C 1
ATOM 1566 O O . VAL B 1 70 ? 0.99 -23.312 0.7 1 95.12 70 VAL B O 1
ATOM 1569 N N . SER B 1 71 ? 2.096 -23.219 2.688 1 95.06 71 SER B N 1
ATOM 1570 C CA . SER B 1 71 ? 0.862 -23.172 3.465 1 95.06 71 SER B CA 1
ATOM 1571 C C . SER B 1 71 ? 0.121 -21.859 3.246 1 95.06 71 SER B C 1
ATOM 1573 O O . SER B 1 71 ? 0.707 -20.875 2.781 1 95.06 71 SER B O 1
ATOM 1575 N N . GLN B 1 72 ? -1.115 -21.828 3.572 1 94.75 72 GLN B N 1
ATOM 1576 C CA . GLN B 1 72 ? -1.92 -20.609 3.479 1 94.75 72 GLN B CA 1
ATOM 1577 C C . GLN B 1 72 ? -1.348 -19.5 4.355 1 94.75 72 GLN B C 1
ATOM 1579 O O . GLN B 1 72 ? -1.34 -18.344 3.963 1 94.75 72 GLN B O 1
ATOM 1584 N N . ALA B 1 73 ? -0.896 -19.875 5.523 1 96.25 73 ALA B N 1
ATOM 1585 C CA . ALA B 1 73 ? -0.32 -18.906 6.449 1 96.25 73 ALA B CA 1
ATOM 1586 C C . ALA B 1 73 ? 0.945 -18.281 5.871 1 96.25 73 ALA B C 1
ATOM 1588 O O . ALA B 1 73 ? 1.133 -17.062 5.949 1 96.25 73 ALA B O 1
ATOM 1589 N N . ALA B 1 74 ? 1.759 -19.094 5.297 1 97 74 ALA B N 1
ATOM 1590 C CA . ALA B 1 74 ? 3.002 -18.594 4.711 1 97 74 ALA B CA 1
ATOM 1591 C C . ALA B 1 74 ? 2.723 -17.688 3.518 1 97 74 ALA B C 1
ATOM 1593 O O . ALA B 1 74 ? 3.385 -16.672 3.342 1 97 74 ALA B O 1
ATOM 1594 N N . ARG B 1 75 ? 1.789 -18.109 2.709 1 97.69 75 ARG B N 1
ATOM 1595 C CA . ARG B 1 75 ? 1.43 -17.312 1.545 1 97.69 75 ARG B CA 1
ATOM 1596 C C . ARG B 1 75 ? 0.881 -15.953 1.963 1 97.69 75 ARG B C 1
ATOM 1598 O O . ARG B 1 75 ? 1.246 -14.93 1.387 1 97.69 75 ARG B O 1
ATOM 1605 N N . ASN B 1 76 ? 0.056 -15.953 2.984 1 97.44 76 ASN B N 1
ATOM 1606 C CA . ASN B 1 76 ? -0.526 -14.695 3.447 1 97.44 76 ASN B CA 1
ATOM 1607 C C . ASN B 1 76 ? 0.493 -13.852 4.207 1 97.44 76 ASN B C 1
ATOM 1609 O O . ASN B 1 76 ? 0.433 -12.625 4.176 1 97.44 76 ASN B O 1
ATOM 1613 N N . PHE B 1 77 ? 1.469 -14.492 4.875 1 98.62 77 PHE B N 1
ATOM 1614 C CA . PHE B 1 77 ? 2.566 -13.75 5.488 1 98.62 77 PHE B CA 1
ATOM 1615 C C . PHE B 1 77 ? 3.303 -12.914 4.449 1 98.62 77 PHE B C 1
ATOM 1617 O O . PHE B 1 77 ? 3.574 -11.734 4.676 1 98.62 77 PHE B O 1
ATOM 1624 N N . VAL B 1 78 ? 3.578 -13.5 3.316 1 98.75 78 VAL B N 1
ATOM 1625 C CA . VAL B 1 78 ? 4.395 -12.828 2.309 1 98.75 78 VAL B CA 1
ATOM 1626 C C . VAL B 1 78 ? 3.533 -11.852 1.515 1 98.75 78 VAL B C 1
ATOM 1628 O O . VAL B 1 78 ? 3.883 -10.672 1.38 1 98.75 78 VAL B O 1
ATOM 1631 N N . MET B 1 79 ? 2.371 -12.289 0.998 1 98.38 79 MET B N 1
ATOM 1632 C CA . MET B 1 79 ? 1.587 -11.5 0.047 1 98.38 79 MET B CA 1
ATOM 1633 C C . MET B 1 79 ? 0.756 -10.445 0.768 1 98.38 79 MET B C 1
ATOM 1635 O O . MET B 1 79 ? 1.037 -9.25 0.664 1 98.38 79 MET B O 1
ATOM 1639 N N . ALA B 1 80 ? -0.179 -10.875 1.657 1 97.81 80 ALA B N 1
ATOM 1640 C CA . ALA B 1 80 ? -1.061 -9.945 2.354 1 97.81 80 ALA B CA 1
ATOM 1641 C C . ALA B 1 80 ? -0.302 -9.172 3.43 1 97.81 80 ALA B C 1
ATOM 1643 O O . ALA B 1 80 ? -0.618 -8.016 3.713 1 97.81 80 ALA B O 1
ATOM 1644 N N . GLY B 1 81 ? 0.707 -9.859 4.027 1 98.62 81 GLY B N 1
ATOM 1645 C CA . GLY B 1 81 ? 1.455 -9.25 5.117 1 98.62 81 GLY B CA 1
ATOM 1646 C C . GLY B 1 81 ? 2.658 -8.453 4.645 1 98.62 81 GLY B C 1
ATOM 1647 O O . GLY B 1 81 ? 2.574 -7.238 4.477 1 98.62 81 GLY B O 1
ATOM 1648 N N . PHE B 1 82 ? 3.721 -9.117 4.258 1 98.94 82 PHE B N 1
ATOM 1649 C CA . PHE B 1 82 ? 5.004 -8.484 3.979 1 98.94 82 PHE B CA 1
ATOM 1650 C C . PHE B 1 82 ? 4.891 -7.516 2.811 1 98.94 82 PHE B C 1
ATOM 1652 O O . PHE B 1 82 ? 5.254 -6.344 2.934 1 98.94 82 PHE B O 1
ATOM 1659 N N . CYS B 1 83 ? 4.387 -7.969 1.67 1 98.88 83 CYS B N 1
ATOM 1660 C CA . CYS B 1 83 ? 4.27 -7.094 0.507 1 98.88 83 CYS B CA 1
ATOM 1661 C C . CYS B 1 83 ? 3.281 -5.965 0.771 1 98.88 83 CYS B C 1
ATOM 1663 O O . CYS B 1 83 ? 3.506 -4.824 0.356 1 98.88 83 CYS B O 1
ATOM 1665 N N . GLY B 1 84 ? 2.197 -6.285 1.496 1 98.44 84 GLY B N 1
ATOM 1666 C CA . GLY B 1 84 ? 1.248 -5.254 1.882 1 98.44 84 GLY B CA 1
ATOM 1667 C C . GLY B 1 84 ? 1.844 -4.207 2.805 1 98.44 84 GLY B C 1
ATOM 1668 O O . GLY B 1 84 ? 1.523 -3.023 2.697 1 98.44 84 GLY B O 1
ATOM 1669 N N . GLY B 1 85 ? 2.646 -4.605 3.682 1 98.69 85 GLY B N 1
ATOM 1670 C CA . GLY B 1 85 ? 3.316 -3.686 4.59 1 98.69 85 GLY B CA 1
ATOM 1671 C C . GLY B 1 85 ? 4.449 -2.918 3.932 1 98.69 85 GLY B C 1
ATOM 1672 O O . GLY B 1 85 ? 4.73 -1.777 4.305 1 98.69 85 GLY B O 1
ATOM 1673 N N . LEU B 1 86 ? 5.066 -3.535 3.016 1 98.88 86 LEU B N 1
ATOM 1674 C CA . LEU B 1 86 ? 6.195 -2.938 2.314 1 98.88 86 LEU B CA 1
ATOM 1675 C C . LEU B 1 86 ? 5.73 -1.846 1.358 1 98.88 86 LEU B C 1
ATOM 1677 O O . LEU B 1 86 ? 6.359 -0.791 1.256 1 98.88 86 LEU B O 1
ATOM 1681 N N . THR B 1 87 ? 4.648 -2.08 0.619 1 98.94 87 THR B N 1
ATOM 1682 C CA . THR B 1 87 ? 4.176 -1.131 -0.381 1 98.94 87 THR B CA 1
ATOM 1683 C C . THR B 1 87 ? 3.09 -0.229 0.203 1 98.94 87 THR B C 1
ATOM 1685 O O . THR B 1 87 ? 2.504 -0.545 1.24 1 98.94 87 THR B O 1
ATOM 1688 N N . THR B 1 88 ? 2.877 0.868 -0.379 1 98.75 88 THR B N 1
ATOM 1689 C CA . THR B 1 88 ? 1.897 1.808 0.156 1 98.75 88 THR B CA 1
ATOM 1690 C C . THR B 1 88 ? 1.318 2.678 -0.956 1 98.75 88 THR B C 1
ATOM 1692 O O . THR B 1 88 ? 2.064 3.283 -1.728 1 98.75 88 THR B O 1
ATOM 1695 N N . PHE B 1 89 ? 0.033 2.725 -0.967 1 98.81 89 PHE B N 1
ATOM 1696 C CA . PHE B 1 89 ? -0.679 3.541 -1.941 1 98.81 89 PHE B CA 1
ATOM 1697 C C . PHE B 1 89 ? -0.958 4.934 -1.382 1 98.81 89 PHE B C 1
ATOM 1699 O O . PHE B 1 89 ? -0.901 5.922 -2.113 1 98.81 89 PHE B O 1
ATOM 1706 N N . SER B 1 90 ? -1.21 5.062 -0.121 1 98.81 90 SER B N 1
ATOM 1707 C CA . SER B 1 90 ? -1.541 6.328 0.524 1 98.81 90 SER B CA 1
ATOM 1708 C C . SER B 1 90 ? -0.352 7.285 0.508 1 98.81 90 SER B C 1
ATOM 1710 O O . SER B 1 90 ? -0.517 8.484 0.28 1 98.81 90 SER B O 1
ATOM 1712 N N . ALA B 1 91 ? 0.899 6.723 0.764 1 98.5 91 ALA B N 1
ATOM 1713 C CA . ALA B 1 91 ? 2.084 7.578 0.714 1 98.5 91 ALA B CA 1
ATOM 1714 C C . ALA B 1 91 ? 2.322 8.102 -0.697 1 98.5 91 ALA B C 1
ATOM 1716 O O . ALA B 1 91 ? 2.744 9.25 -0.875 1 98.5 91 ALA B O 1
ATOM 1717 N N . MET B 1 92 ? 2.084 7.254 -1.698 1 98.44 92 MET B N 1
ATOM 1718 C CA . MET B 1 92 ? 2.195 7.73 -3.072 1 98.44 92 MET B CA 1
ATOM 1719 C C . MET B 1 92 ? 1.214 8.867 -3.334 1 98.44 92 MET B C 1
ATOM 1721 O O . MET B 1 92 ? 1.561 9.859 -3.982 1 98.44 92 MET B O 1
ATOM 1725 N N . SER B 1 93 ? -0.004 8.75 -2.814 1 98.69 93 SER B N 1
ATOM 1726 C CA . SER B 1 93 ? -1.004 9.805 -2.947 1 98.69 93 SER B CA 1
ATOM 1727 C C . SER B 1 93 ? -0.547 11.094 -2.266 1 98.69 93 SER B C 1
ATOM 1729 O O . SER B 1 93 ? -0.658 12.18 -2.838 1 98.69 93 SER B O 1
ATOM 1731 N N . LEU B 1 94 ? -0.021 10.945 -1.067 1 97.94 94 LEU B N 1
ATOM 1732 C CA . LEU B 1 94 ? 0.482 12.094 -0.317 1 97.94 94 LEU B CA 1
ATOM 1733 C C . LEU B 1 94 ? 1.624 12.773 -1.064 1 97.94 94 LEU B C 1
ATOM 1735 O O . LEU B 1 94 ? 1.642 14 -1.196 1 97.94 94 LEU B O 1
ATOM 1739 N N . ASP B 1 95 ? 2.594 11.969 -1.547 1 98 95 ASP B N 1
ATOM 1740 C CA . ASP B 1 95 ? 3.727 12.492 -2.307 1 98 95 ASP B CA 1
ATOM 1741 C C . ASP B 1 95 ? 3.254 13.289 -3.52 1 98 95 ASP B C 1
ATOM 1743 O O . ASP B 1 95 ? 3.791 14.359 -3.812 1 98 95 ASP B O 1
ATOM 1747 N N . THR B 1 96 ? 2.279 12.719 -4.219 1 98.25 96 THR B N 1
ATOM 1748 C CA . THR B 1 96 ? 1.735 13.375 -5.402 1 98.25 96 THR B CA 1
ATOM 1749 C C . THR B 1 96 ? 1.178 14.75 -5.051 1 98.25 96 THR B C 1
ATOM 1751 O O . THR B 1 96 ? 1.473 15.734 -5.73 1 98.25 96 THR B O 1
ATOM 1754 N N . PHE B 1 97 ? 0.509 14.891 -3.969 1 97.19 97 PHE B N 1
ATOM 1755 C CA . PHE B 1 97 ? -0.105 16.156 -3.59 1 97.19 97 PHE B CA 1
ATOM 1756 C C . PHE B 1 97 ? 0.939 17.125 -3.041 1 97.19 97 PHE B C 1
ATOM 1758 O O . PHE B 1 97 ? 0.83 18.344 -3.23 1 97.19 97 PHE B O 1
ATOM 1765 N N . LEU B 1 98 ? 1.976 16.578 -2.369 1 95.44 98 LEU B N 1
ATOM 1766 C CA . LEU B 1 98 ? 3.045 17.453 -1.908 1 95.44 98 LEU B CA 1
ATOM 1767 C C . LEU B 1 98 ? 3.713 18.156 -3.082 1 95.44 98 LEU B C 1
ATOM 1769 O O . LEU B 1 98 ? 3.99 19.359 -3.012 1 95.44 98 LEU B O 1
ATOM 1773 N N . LEU B 1 99 ? 3.939 17.469 -4.156 1 97.12 99 LEU B N 1
ATOM 1774 C CA . LEU B 1 99 ? 4.512 18.062 -5.359 1 97.12 99 LEU B CA 1
ATOM 1775 C C . LEU B 1 99 ? 3.539 19.047 -6 1 97.12 99 LEU B C 1
ATOM 1777 O O . LEU B 1 99 ? 3.943 20.109 -6.465 1 97.12 99 LEU B O 1
ATOM 1781 N N . LEU B 1 100 ? 2.248 18.734 -5.957 1 96.38 100 LEU B N 1
ATOM 1782 C CA . LEU B 1 100 ? 1.229 19.609 -6.527 1 96.38 100 LEU B CA 1
ATOM 1783 C C . LEU B 1 100 ? 1.141 20.922 -5.75 1 96.38 100 LEU B C 1
ATOM 1785 O O . LEU B 1 100 ? 1.021 22 -6.344 1 96.38 100 LEU B O 1
ATOM 1789 N N . PHE B 1 101 ? 1.249 20.797 -4.449 1 94.75 101 PHE B N 1
ATOM 1790 C CA . PHE B 1 101 ? 1.154 21.969 -3.594 1 94.75 101 PHE B CA 1
ATOM 1791 C C . PHE B 1 101 ? 2.379 22.859 -3.76 1 94.75 101 PHE B C 1
ATOM 1793 O O . PHE B 1 101 ? 2.303 24.078 -3.557 1 94.75 101 PHE B O 1
ATOM 1800 N N . GLN B 1 102 ? 3.465 22.297 -4.152 1 95.44 102 GLN B N 1
ATOM 1801 C CA . GLN B 1 102 ? 4.68 23.062 -4.418 1 95.44 102 GLN B CA 1
ATOM 1802 C C . GLN B 1 102 ? 4.613 23.75 -5.781 1 95.44 102 GLN B C 1
ATOM 1804 O O . GLN B 1 102 ? 5.512 24.516 -6.145 1 95.44 102 GLN B O 1
ATOM 1809 N N . GLY B 1 103 ? 3.578 23.484 -6.562 1 95.44 103 GLY B N 1
ATOM 1810 C CA . GLY B 1 103 ? 3.363 24.141 -7.84 1 95.44 103 GLY B CA 1
ATOM 1811 C C . GLY B 1 103 ? 4.047 23.438 -8.992 1 95.44 103 GLY B C 1
ATOM 1812 O O . GLY B 1 103 ? 4.082 23.953 -10.117 1 95.44 103 GLY B O 1
ATOM 1813 N N . ASP B 1 104 ? 4.57 22.297 -8.781 1 95.38 104 ASP B N 1
ATOM 1814 C CA . ASP B 1 104 ? 5.297 21.562 -9.812 1 95.38 104 ASP B CA 1
ATOM 1815 C C . ASP B 1 104 ? 4.434 20.469 -10.422 1 95.38 104 ASP B C 1
ATOM 1817 O O . ASP B 1 104 ? 4.715 19.281 -10.242 1 95.38 104 ASP B O 1
ATOM 1821 N N . TRP B 1 105 ? 3.523 20.828 -11.25 1 96.19 105 TRP B N 1
ATOM 1822 C CA . TRP B 1 105 ? 2.535 19.906 -11.812 1 96.19 105 TRP B CA 1
ATOM 1823 C C . TRP B 1 105 ? 3.201 18.859 -12.703 1 96.19 105 TRP B C 1
ATOM 1825 O O . TRP B 1 105 ? 2.883 17.672 -12.633 1 96.19 105 TRP B O 1
ATOM 1835 N N . PRO B 1 106 ? 4.203 19.312 -13.539 1 97.12 106 PRO B N 1
ATOM 1836 C CA . PRO B 1 106 ? 4.844 18.297 -14.383 1 97.12 106 PRO B CA 1
ATOM 1837 C C . PRO B 1 106 ? 5.598 17.25 -13.578 1 97.12 106 PRO B C 1
ATOM 1839 O O . PRO B 1 106 ? 5.582 16.062 -13.922 1 97.12 106 PRO B O 1
ATOM 1842 N N . LEU B 1 107 ? 6.203 17.703 -12.492 1 96.5 107 LEU B N 1
ATOM 1843 C CA . LEU B 1 107 ? 6.938 16.75 -11.656 1 96.5 107 LEU B CA 1
ATOM 1844 C C . LEU B 1 107 ? 5.984 15.805 -10.938 1 96.5 107 LEU B C 1
ATOM 1846 O O . LEU B 1 107 ? 6.293 14.625 -10.766 1 96.5 107 LEU B O 1
ATOM 1850 N N . ALA B 1 108 ? 4.84 16.297 -10.492 1 98.06 108 ALA B N 1
ATOM 1851 C CA . ALA B 1 108 ? 3.832 15.453 -9.852 1 98.06 108 ALA B CA 1
ATOM 1852 C C . ALA B 1 108 ? 3.35 14.367 -10.812 1 98.06 108 ALA B C 1
ATOM 1854 O O . ALA B 1 108 ? 3.262 13.195 -10.438 1 98.06 108 ALA B O 1
ATOM 1855 N N . ALA B 1 109 ? 3.068 14.797 -12.023 1 97.88 109 ALA B N 1
ATOM 1856 C CA . ALA B 1 109 ? 2.605 13.852 -13.031 1 97.88 109 ALA B CA 1
ATOM 1857 C C . ALA B 1 109 ? 3.688 12.82 -13.359 1 97.88 109 ALA B C 1
ATOM 1859 O O . ALA B 1 109 ? 3.4 11.633 -13.484 1 97.88 109 ALA B O 1
ATOM 1860 N N . THR B 1 110 ? 4.914 13.281 -13.562 1 97.94 110 THR B N 1
ATOM 1861 C CA . THR B 1 110 ? 6.027 12.391 -13.875 1 97.94 110 THR B CA 1
ATOM 1862 C C . THR B 1 110 ? 6.254 11.391 -12.742 1 97.94 110 THR B C 1
ATOM 1864 O O . THR B 1 110 ? 6.488 10.211 -12.992 1 97.94 110 THR B O 1
ATOM 1867 N N . TYR B 1 111 ? 6.184 11.812 -11.5 1 98.25 111 TYR B N 1
ATOM 1868 C CA . TYR B 1 111 ? 6.344 10.953 -10.336 1 98.25 111 TYR B CA 1
ATOM 1869 C C . TYR B 1 111 ? 5.273 9.867 -10.305 1 98.25 111 TYR B C 1
ATOM 1871 O O . TYR B 1 111 ? 5.59 8.68 -10.211 1 98.25 111 TYR B O 1
ATOM 1879 N N . LEU B 1 112 ? 4.035 10.344 -10.469 1 98.5 112 LEU B N 1
ATOM 1880 C CA . LEU B 1 112 ? 2.898 9.43 -10.406 1 98.5 112 LEU B CA 1
ATOM 1881 C C . LEU B 1 112 ? 2.988 8.383 -11.508 1 98.5 112 LEU B C 1
ATOM 1883 O O . LEU B 1 112 ? 2.873 7.18 -11.242 1 98.5 112 LEU B O 1
ATOM 1887 N N . ILE B 1 113 ? 3.232 8.805 -12.703 1 98.12 113 ILE B N 1
ATOM 1888 C CA . ILE B 1 113 ? 3.289 7.926 -13.867 1 98.12 113 ILE B CA 1
ATOM 1889 C C . ILE B 1 113 ? 4.48 6.977 -13.734 1 98.12 113 ILE B C 1
ATOM 1891 O O . ILE B 1 113 ? 4.379 5.793 -14.07 1 98.12 113 ILE B O 1
ATOM 1895 N N . SER B 1 114 ? 5.582 7.488 -13.266 1 98.56 114 SER B N 1
ATOM 1896 C CA . SER B 1 114 ? 6.777 6.668 -13.133 1 98.56 114 SER B CA 1
ATOM 1897 C C . SER B 1 114 ? 6.598 5.594 -12.07 1 98.56 114 SER B C 1
ATOM 1899 O O . SER B 1 114 ? 6.98 4.438 -12.273 1 98.56 114 SER B O 1
ATOM 1901 N N . VAL B 1 115 ? 6.02 5.938 -10.953 1 98.75 115 VAL B N 1
ATOM 1902 C CA . VAL B 1 115 ? 5.844 4.969 -9.875 1 98.75 115 VAL B CA 1
ATOM 1903 C C . VAL B 1 115 ? 4.902 3.855 -10.328 1 98.75 115 VAL B C 1
ATOM 1905 O O . VAL B 1 115 ? 5.199 2.67 -10.148 1 98.75 115 VAL B O 1
ATOM 1908 N N . VAL B 1 116 ? 3.777 4.23 -10.945 1 98.69 116 VAL B N 1
ATOM 1909 C CA . VAL B 1 116 ? 2.809 3.252 -11.43 1 98.69 116 VAL B CA 1
ATOM 1910 C C . VAL B 1 116 ? 3.434 2.416 -12.547 1 98.69 116 VAL B C 1
ATOM 1912 O O . VAL B 1 116 ? 3.398 1.184 -12.5 1 98.69 116 VAL B O 1
ATOM 1915 N N . GLY B 1 117 ? 4.043 3.074 -13.5 1 98.56 117 GLY B N 1
ATOM 1916 C CA . GLY B 1 117 ? 4.629 2.393 -14.648 1 98.56 117 GLY B CA 1
ATOM 1917 C C . GLY B 1 117 ? 5.762 1.457 -14.266 1 98.56 117 GLY B C 1
ATOM 1918 O O . GLY B 1 117 ? 5.801 0.31 -14.719 1 98.56 117 GLY B O 1
ATOM 1919 N N . LEU B 1 118 ? 6.703 1.935 -13.492 1 98.81 118 LEU B N 1
ATOM 1920 C CA . LEU B 1 118 ? 7.852 1.131 -13.094 1 98.81 118 LEU B CA 1
ATOM 1921 C C . LEU B 1 118 ? 7.422 -0.041 -12.219 1 98.81 118 LEU B C 1
ATOM 1923 O O . LEU B 1 118 ? 8.023 -1.117 -12.281 1 98.81 118 LEU B O 1
ATOM 1927 N N . SER B 1 119 ? 6.418 0.159 -11.375 1 98.88 119 SER B N 1
ATOM 1928 C CA . SER B 1 119 ? 5.926 -0.927 -10.539 1 98.88 119 SER B CA 1
ATOM 1929 C C . SER B 1 119 ? 5.262 -2.016 -11.375 1 98.88 119 SER B C 1
ATOM 1931 O O . SER B 1 119 ? 5.438 -3.207 -11.102 1 98.88 119 SER B O 1
ATOM 1933 N N . LEU B 1 120 ? 4.484 -1.622 -12.383 1 98.75 120 LEU B N 1
ATOM 1934 C CA . LEU B 1 120 ? 3.871 -2.602 -13.273 1 98.75 120 LEU B CA 1
ATOM 1935 C C . LEU B 1 120 ? 4.934 -3.346 -14.07 1 98.75 120 LEU B C 1
ATOM 1937 O O . LEU B 1 120 ? 4.824 -4.555 -14.281 1 98.75 120 LEU B O 1
ATOM 1941 N N . ALA B 1 121 ? 5.941 -2.643 -14.531 1 98.81 121 ALA B N 1
ATOM 1942 C CA . ALA B 1 121 ? 7.051 -3.283 -15.234 1 98.81 121 ALA B CA 1
ATOM 1943 C C . ALA B 1 121 ? 7.77 -4.277 -14.32 1 98.81 121 ALA B C 1
ATOM 1945 O O . ALA B 1 121 ? 8.148 -5.367 -14.766 1 98.81 121 ALA B O 1
ATOM 1946 N N . ALA B 1 122 ? 7.973 -3.865 -13.094 1 98.88 122 ALA B N 1
ATOM 1947 C CA . ALA B 1 122 ? 8.609 -4.742 -12.117 1 98.88 122 ALA B CA 1
ATOM 1948 C C . ALA B 1 122 ? 7.766 -5.984 -11.859 1 98.88 122 ALA B C 1
ATOM 1950 O O . ALA B 1 122 ? 8.297 -7.094 -11.75 1 98.88 122 ALA B O 1
ATOM 1951 N N . ALA B 1 123 ? 6.473 -5.801 -11.742 1 98.81 123 ALA B N 1
ATOM 1952 C CA . ALA B 1 123 ? 5.566 -6.938 -11.586 1 98.81 123 ALA B CA 1
ATOM 1953 C C . ALA B 1 123 ? 5.68 -7.891 -12.773 1 98.81 123 ALA B C 1
ATOM 1955 O O . ALA B 1 123 ? 5.75 -9.109 -12.586 1 98.81 123 ALA B O 1
ATOM 1956 N N . TRP B 1 124 ? 5.676 -7.324 -13.938 1 98.56 124 TRP B N 1
ATOM 1957 C CA . TRP B 1 124 ? 5.816 -8.133 -15.148 1 98.56 124 TRP B CA 1
ATOM 1958 C C . TRP B 1 124 ? 7.125 -8.914 -15.133 1 98.56 124 TRP B C 1
ATOM 1960 O O . TRP B 1 124 ? 7.152 -10.094 -15.492 1 98.56 124 TRP B O 1
ATOM 1970 N N . LEU B 1 125 ? 8.188 -8.266 -14.766 1 98.69 125 LEU B N 1
ATOM 1971 C CA . LEU B 1 125 ? 9.484 -8.922 -14.664 1 98.69 125 LEU B CA 1
ATOM 1972 C C . LEU B 1 125 ? 9.438 -10.055 -13.633 1 98.69 125 LEU B C 1
ATOM 1974 O O . LEU B 1 125 ? 10.047 -11.102 -13.836 1 98.69 125 LEU B O 1
ATOM 1978 N N . GLY B 1 126 ? 8.781 -9.781 -12.492 1 98.69 126 GLY B N 1
ATOM 1979 C CA . GLY B 1 126 ? 8.594 -10.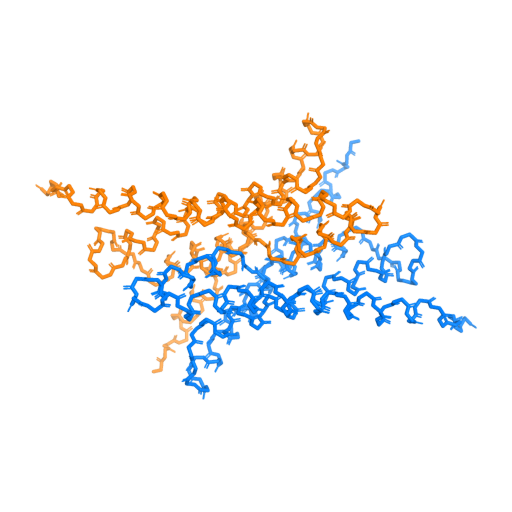836 -11.508 1 98.69 126 GLY B CA 1
ATOM 1980 C C . GLY B 1 126 ? 7.879 -12.055 -12.062 1 98.69 126 GLY B C 1
ATOM 1981 O O . GLY B 1 126 ? 8.266 -13.188 -11.781 1 98.69 126 GLY B O 1
ATOM 1982 N N . TYR B 1 127 ? 6.863 -11.836 -12.836 1 98.12 127 TYR B N 1
ATOM 1983 C CA . TYR B 1 127 ? 6.121 -12.914 -13.484 1 98.12 127 TYR B CA 1
ATOM 1984 C C . TYR B 1 127 ? 7.023 -13.703 -14.422 1 98.12 127 TYR B C 1
ATOM 1986 O O . TYR B 1 127 ? 7.035 -14.938 -14.383 1 98.12 127 TYR B O 1
ATOM 1994 N N . LEU B 1 128 ? 7.816 -13.008 -15.297 1 97.94 128 LEU B N 1
ATOM 1995 C CA . LEU B 1 128 ? 8.68 -13.656 -16.281 1 97.94 128 LEU B CA 1
ATOM 1996 C C . LEU B 1 128 ? 9.734 -14.516 -15.594 1 97.94 128 LEU B C 1
ATOM 1998 O O . LEU B 1 128 ? 9.969 -15.656 -16 1 97.94 128 LEU B O 1
ATOM 2002 N N . MET B 1 129 ? 10.344 -14 -14.609 1 97.81 129 MET B N 1
ATOM 2003 C CA . MET B 1 129 ? 11.391 -14.711 -13.891 1 97.81 129 MET B CA 1
ATOM 2004 C C . MET B 1 129 ? 10.836 -15.961 -13.219 1 97.81 129 MET B C 1
ATOM 2006 O O . MET B 1 129 ? 11.43 -17.047 -13.32 1 97.81 129 MET B O 1
ATOM 2010 N N . ALA B 1 130 ? 9.734 -15.789 -12.555 1 97.62 130 ALA B N 1
ATOM 2011 C CA . ALA B 1 130 ? 9.117 -16.906 -11.852 1 97.62 130 ALA B CA 1
ATOM 2012 C C . ALA B 1 130 ? 8.617 -17.969 -12.828 1 97.62 130 ALA B C 1
ATOM 2014 O O . ALA B 1 130 ? 8.695 -19.172 -12.555 1 97.62 130 ALA B O 1
ATOM 2015 N N . SER B 1 131 ? 8.039 -17.531 -13.984 1 96.12 131 SER B N 1
ATOM 2016 C CA . SER B 1 131 ? 7.539 -18.453 -15 1 96.12 131 SER B CA 1
ATOM 2017 C C . SER B 1 131 ? 8.664 -19.281 -15.586 1 96.12 131 SER B C 1
ATOM 2019 O O . SER B 1 131 ? 8.484 -20.469 -15.867 1 96.12 131 SER B O 1
ATOM 2021 N N . ARG B 1 132 ? 9.789 -18.719 -15.812 1 95.5 132 ARG B N 1
ATOM 2022 C CA . ARG B 1 132 ? 10.953 -19.438 -16.312 1 95.5 132 ARG B CA 1
ATOM 2023 C C . ARG B 1 132 ? 11.414 -20.484 -15.297 1 95.5 132 ARG B C 1
ATOM 2025 O O . ARG B 1 132 ? 11.766 -21.609 -15.68 1 95.5 132 ARG B O 1
ATOM 2032 N N . LEU B 1 133 ? 11.422 -20.109 -14.047 1 93.5 133 LEU B N 1
ATOM 2033 C CA . LEU B 1 133 ? 11.828 -21.031 -12.984 1 93.5 133 LEU B CA 1
ATOM 2034 C C . LEU B 1 133 ? 10.859 -22.188 -12.867 1 93.5 133 LEU B C 1
ATOM 2036 O O . LEU B 1 133 ? 11.266 -23.328 -12.594 1 93.5 133 LEU B O 1
ATOM 2040 N N . ASN B 1 134 ? 9.57 -21.906 -13.047 1 92.06 134 ASN B N 1
ATOM 2041 C CA . ASN B 1 134 ? 8.547 -22.938 -12.984 1 92.06 134 ASN B CA 1
ATOM 2042 C C . ASN B 1 134 ? 8.711 -23.953 -14.109 1 92.06 134 ASN B C 1
ATOM 2044 O O . ASN B 1 134 ? 8.258 -25.094 -13.984 1 92.06 134 ASN B O 1
ATOM 2048 N N . ARG B 1 135 ? 9.336 -23.625 -15.195 1 88.88 135 ARG B N 1
ATOM 2049 C CA . ARG B 1 135 ? 9.492 -24.5 -16.344 1 88.88 135 ARG B CA 1
ATOM 2050 C C . ARG B 1 135 ? 10.734 -25.375 -16.203 1 88.88 135 ARG B C 1
ATOM 2052 O O . ARG B 1 135 ? 10.883 -26.375 -16.906 1 88.88 135 ARG B O 1
ATOM 2059 N N . LEU B 1 136 ? 11.609 -24.969 -15.406 1 84.06 136 LEU B N 1
ATOM 2060 C CA . LEU B 1 136 ? 12.805 -25.781 -15.188 1 84.06 136 LEU B CA 1
ATOM 2061 C C . LEU B 1 136 ? 12.469 -27.062 -14.43 1 84.06 136 LEU B C 1
ATOM 2063 O O . LEU B 1 136 ? 11.609 -27.062 -13.547 1 84.06 136 LEU B O 1
ATOM 2067 N N . PRO B 1 137 ? 12.93 -28.234 -15.062 1 73.88 137 PRO B N 1
ATOM 2068 C CA . PRO B 1 137 ? 12.672 -29.5 -14.391 1 73.88 137 PRO B CA 1
ATOM 2069 C C . PRO B 1 137 ? 13.109 -29.5 -12.93 1 73.88 137 PRO B C 1
ATOM 2071 O O . PRO B 1 137 ? 14.117 -28.875 -12.578 1 73.88 137 PRO B O 1
ATOM 2074 N N . VAL B 1 138 ? 12.102 -29.734 -12.078 1 63.38 138 VAL B N 1
ATOM 2075 C CA . VAL B 1 138 ? 12.453 -29.844 -10.664 1 63.38 138 VAL B CA 1
ATOM 2076 C C . VAL B 1 138 ? 13.273 -31.109 -10.43 1 63.38 138 VAL B C 1
ATOM 2078 O O . VAL B 1 138 ? 12.844 -32.219 -10.781 1 63.38 138 VAL B O 1
ATOM 2081 N N . GLU B 1 139 ? 14.477 -31.062 -10.68 1 51.84 139 GLU B N 1
ATOM 2082 C CA . GLU B 1 139 ? 15.219 -32.281 -10.398 1 51.84 139 GLU B CA 1
ATOM 2083 C C . GLU B 1 139 ? 14.797 -32.875 -9.062 1 51.84 139 GLU B C 1
ATOM 2085 O O . GLU B 1 139 ? 14.93 -32.25 -8.016 1 51.84 139 GLU B O 1
ATOM 2090 N N . ARG B 1 140 ? 13.734 -33.594 -9.156 1 45.31 140 ARG B N 1
ATOM 2091 C CA . ARG B 1 140 ? 13.664 -34.5 -8.023 1 45.31 140 ARG B CA 1
ATOM 2092 C C . ARG B 1 140 ? 14.758 -35.562 -8.109 1 45.31 140 ARG B C 1
ATOM 2094 O O . ARG B 1 140 ? 15.211 -35.906 -9.195 1 45.31 140 ARG B O 1
#